Protein AF-A0A7C0Y662-F1 (afdb_monomer_lite)

Organism: Desulfofervidus auxilii (NCBI:txid1621989)

InterPro domains:
  IPR000653 DegT/DnrJ/EryC1/StrS aminotransferase [PF01041] (95-204)
  IPR000653 DegT/DnrJ/EryC1/StrS aminotransferase [PTHR30244] (87-204)
  IPR015421 Pyridoxal phosphate-dependent transferase, major domain [G3DSA:3.40.640.10] (72-204)
  IPR015424 Pyridoxal phosphate-dependent transferase [SSF53383] (93-204)
  IPR029060 PIN-like domain superfamily [SSF88723] (9-63)

Structure (mmCIF, N/CA/C/O backbone):
data_AF-A0A7C0Y662-F1
#
_entry.id   AF-A0A7C0Y662-F1
#
loop_
_atom_site.group_PDB
_atom_site.id
_atom_site.type_symbol
_atom_site.label_atom_id
_atom_site.label_alt_id
_atom_site.label_comp_id
_atom_site.label_asym_id
_atom_site.label_entity_id
_atom_site.label_seq_id
_atom_site.pdbx_PDB_ins_code
_atom_site.Cartn_x
_atom_site.Cartn_y
_atom_site.Cartn_z
_atom_site.occupancy
_atom_site.B_iso_or_equiv
_atom_site.auth_seq_id
_atom_site.auth_comp_id
_atom_site.auth_asym_id
_atom_site.auth_atom_id
_atom_site.pdbx_PDB_model_num
ATOM 1 N N . MET A 1 1 ? 5.273 -11.661 -50.758 1.00 62.88 1 MET A N 1
ATOM 2 C CA . MET A 1 1 ? 4.382 -11.033 -49.752 1.00 62.88 1 MET A CA 1
ATOM 3 C C . MET A 1 1 ? 4.017 -9.640 -50.236 1.00 62.88 1 MET A C 1
ATOM 5 O O . MET A 1 1 ? 4.930 -8.898 -50.578 1.00 62.88 1 MET A O 1
ATOM 9 N N . THR A 1 2 ? 2.726 -9.314 -50.330 1.00 86.56 2 THR A N 1
ATOM 10 C CA . THR A 1 2 ? 2.248 -8.013 -50.830 1.00 86.56 2 THR A CA 1
ATOM 11 C C . THR A 1 2 ? 2.630 -6.872 -49.878 1.00 86.56 2 THR A C 1
ATOM 13 O O . THR A 1 2 ? 2.825 -7.092 -48.679 1.00 86.56 2 THR A O 1
ATOM 16 N N . LEU A 1 3 ? 2.755 -5.650 -50.408 1.00 78.69 3 LEU A N 1
ATOM 17 C CA . LEU A 1 3 ? 3.088 -4.439 -49.639 1.00 78.69 3 LEU A CA 1
ATOM 18 C C . LEU A 1 3 ? 2.093 -4.183 -48.492 1.00 78.69 3 LEU A C 1
ATOM 20 O O . LEU A 1 3 ? 2.468 -3.723 -47.418 1.00 78.69 3 LEU A O 1
ATOM 24 N N . GLU A 1 4 ? 0.838 -4.554 -48.708 1.00 82.38 4 GLU A N 1
ATOM 25 C CA . GLU A 1 4 ? -0.262 -4.391 -47.762 1.00 82.38 4 GLU A CA 1
ATOM 26 C C . GLU A 1 4 ? -0.176 -5.370 -46.586 1.00 82.38 4 GLU A C 1
ATOM 28 O O . GLU A 1 4 ? -0.249 -4.953 -45.430 1.00 82.38 4 GLU A O 1
ATOM 33 N N . LYS A 1 5 ? 0.152 -6.644 -46.855 1.00 77.94 5 LYS A N 1
ATOM 34 C CA . LYS A 1 5 ? 0.484 -7.617 -45.800 1.00 77.94 5 LYS A CA 1
ATOM 35 C C . LYS A 1 5 ? 1.703 -7.184 -44.985 1.00 77.94 5 LYS A C 1
ATOM 37 O O . LYS A 1 5 ? 1.718 -7.372 -43.775 1.00 77.94 5 LYS A O 1
ATOM 42 N N . ARG A 1 6 ? 2.719 -6.580 -45.619 1.00 73.44 6 ARG A N 1
ATOM 43 C CA . ARG A 1 6 ? 3.889 -6.030 -44.905 1.00 73.44 6 ARG A CA 1
ATOM 44 C C . ARG A 1 6 ? 3.489 -4.913 -43.944 1.00 73.44 6 ARG A C 1
ATOM 46 O O . ARG A 1 6 ? 3.898 -4.958 -42.793 1.00 73.44 6 ARG A O 1
ATOM 53 N N . LYS A 1 7 ? 2.672 -3.953 -44.387 1.00 76.56 7 LYS A N 1
ATOM 54 C CA . LYS A 1 7 ? 2.180 -2.867 -43.523 1.00 76.56 7 LYS A CA 1
ATOM 55 C C . LYS A 1 7 ? 1.336 -3.388 -42.359 1.00 76.56 7 LYS A C 1
ATOM 57 O O . LYS A 1 7 ? 1.536 -2.940 -41.240 1.00 76.56 7 LYS A O 1
ATOM 62 N N . GLN A 1 8 ? 0.452 -4.358 -42.597 1.00 80.06 8 GLN A N 1
ATOM 63 C CA . GLN A 1 8 ? -0.339 -4.982 -41.529 1.00 80.06 8 GLN A CA 1
ATOM 64 C C . GLN A 1 8 ? 0.544 -5.676 -40.487 1.00 80.06 8 GLN A C 1
ATOM 66 O O . GLN A 1 8 ? 0.335 -5.484 -39.295 1.00 80.06 8 GLN A O 1
ATOM 71 N N . ILE A 1 9 ? 1.566 -6.419 -40.926 1.00 75.88 9 ILE A N 1
ATOM 72 C CA . ILE A 1 9 ? 2.524 -7.069 -40.022 1.00 75.88 9 ILE A CA 1
ATOM 73 C C . ILE A 1 9 ? 3.327 -6.030 -39.238 1.00 75.88 9 ILE A C 1
ATOM 75 O O . ILE A 1 9 ? 3.475 -6.186 -38.035 1.00 75.88 9 ILE A O 1
ATOM 79 N N . VAL A 1 10 ? 3.816 -4.965 -39.883 1.00 72.56 10 VAL A N 1
ATOM 80 C CA . VAL A 1 10 ? 4.570 -3.897 -39.205 1.00 72.56 10 VAL A CA 1
ATOM 81 C C . VAL A 1 10 ? 3.696 -3.160 -38.195 1.00 72.56 10 VAL A C 1
ATOM 83 O O . VAL A 1 10 ? 4.144 -2.928 -37.084 1.00 72.56 10 VAL A O 1
ATOM 86 N N . ASN A 1 11 ? 2.448 -2.837 -38.530 1.00 73.00 11 ASN A N 1
ATOM 87 C CA . ASN A 1 11 ? 1.539 -2.162 -37.604 1.00 73.00 11 ASN A CA 1
ATOM 88 C C . ASN A 1 11 ? 1.159 -3.058 -36.423 1.00 73.00 11 ASN A C 1
ATOM 90 O O . ASN A 1 11 ? 1.165 -2.598 -35.287 1.00 73.00 11 ASN A O 1
ATOM 94 N N . TYR A 1 12 ? 0.875 -4.338 -36.678 1.00 75.31 12 TYR A N 1
ATOM 95 C CA . TYR A 1 12 ? 0.650 -5.318 -35.619 1.00 75.31 12 TYR A CA 1
ATOM 96 C C . TYR A 1 12 ? 1.886 -5.444 -34.726 1.00 75.31 12 TYR A C 1
ATOM 98 O O . TYR A 1 12 ? 1.776 -5.353 -33.511 1.00 75.31 12 TYR A O 1
ATOM 106 N N . PHE A 1 13 ? 3.073 -5.549 -35.323 1.00 69.88 13 PHE A N 1
ATOM 107 C CA . PHE A 1 13 ? 4.337 -5.577 -34.599 1.00 69.88 13 PHE A CA 1
ATOM 108 C C . PHE A 1 13 ? 4.488 -4.314 -33.738 1.00 69.88 13 PHE A C 1
ATOM 110 O O . PHE A 1 13 ? 4.520 -4.413 -32.521 1.00 69.88 13 PHE A O 1
ATOM 117 N N . LEU A 1 14 ? 4.446 -3.114 -34.318 1.00 65.62 14 LEU A N 1
ATOM 118 C CA . LEU A 1 14 ? 4.575 -1.851 -33.581 1.00 65.62 14 LEU A CA 1
ATOM 119 C C . LEU A 1 14 ? 3.489 -1.638 -32.514 1.00 65.62 14 LEU A C 1
ATOM 121 O O . LEU A 1 14 ? 3.747 -0.943 -31.542 1.00 65.62 14 LEU A O 1
ATOM 125 N N . SER A 1 15 ? 2.306 -2.248 -32.649 1.00 68.19 15 SER A N 1
ATOM 126 C CA . SER A 1 15 ? 1.274 -2.210 -31.601 1.00 68.19 15 SER A CA 1
ATOM 127 C C . SER A 1 15 ? 1.623 -3.038 -30.355 1.00 68.19 15 SER A C 1
ATOM 129 O O . SER A 1 15 ? 1.052 -2.819 -29.292 1.00 68.19 15 SER A O 1
ATOM 131 N N . ILE A 1 16 ? 2.564 -3.977 -30.482 1.00 63.88 16 ILE A N 1
ATOM 132 C CA . ILE A 1 16 ? 3.015 -4.888 -29.419 1.00 63.88 16 ILE A CA 1
ATOM 133 C C . ILE A 1 16 ? 4.322 -4.392 -28.783 1.00 63.88 16 ILE A C 1
ATOM 135 O O . ILE A 1 16 ? 4.583 -4.667 -27.614 1.00 63.88 16 ILE A O 1
ATOM 139 N N . PHE A 1 17 ? 5.147 -3.648 -29.526 1.00 60.81 17 PHE A N 1
ATOM 140 C CA . PHE A 1 17 ? 6.417 -3.110 -29.029 1.00 60.81 17 PHE A CA 1
ATOM 141 C C . PHE A 1 17 ? 6.267 -1.712 -28.421 1.00 60.81 17 PHE A C 1
ATOM 143 O O . PHE A 1 17 ? 5.588 -0.840 -28.959 1.00 60.81 17 PHE A O 1
ATOM 150 N N . LYS A 1 18 ? 6.966 -1.476 -27.307 1.00 59.81 18 LYS A N 1
ATOM 151 C CA . LYS A 1 18 ? 7.074 -0.161 -26.663 1.00 59.81 18 LYS A CA 1
ATOM 152 C C . LYS A 1 18 ? 8.403 0.503 -27.008 1.00 59.81 18 LYS A C 1
ATOM 154 O O . LYS A 1 18 ? 9.423 -0.170 -27.135 1.00 59.81 18 LYS A O 1
ATOM 159 N N . ILE A 1 19 ? 8.388 1.828 -27.131 1.00 60.62 19 ILE A N 1
ATOM 160 C CA . ILE A 1 19 ? 9.603 2.629 -27.310 1.00 60.62 19 ILE A CA 1
ATOM 161 C C . ILE A 1 19 ? 10.335 2.675 -25.966 1.00 60.62 19 ILE A C 1
ATOM 163 O O . ILE A 1 19 ? 9.797 3.181 -24.983 1.00 60.62 19 ILE A O 1
ATOM 167 N N . ALA A 1 20 ? 11.549 2.131 -25.928 1.00 61.06 20 ALA A N 1
ATOM 168 C CA . ALA A 1 20 ? 12.454 2.259 -24.793 1.00 61.06 20 ALA A CA 1
ATOM 169 C C . ALA A 1 20 ? 13.288 3.539 -24.936 1.00 61.06 20 ALA A C 1
ATOM 171 O O . ALA A 1 20 ? 13.691 3.897 -26.043 1.00 61.06 20 ALA A O 1
ATOM 172 N N . LYS A 1 21 ? 13.563 4.217 -23.817 1.00 64.88 21 LYS A N 1
ATOM 173 C CA . LYS A 1 21 ? 14.491 5.351 -23.775 1.00 64.88 21 LYS A CA 1
ATOM 174 C C . LYS A 1 21 ? 15.846 4.917 -23.227 1.00 64.88 21 LYS A C 1
ATOM 176 O O . LYS A 1 21 ? 15.926 4.042 -22.365 1.00 64.88 21 LYS A O 1
ATOM 181 N N . THR A 1 22 ? 16.905 5.577 -23.680 1.00 67.38 22 THR A N 1
ATOM 182 C CA . THR A 1 22 ? 18.236 5.423 -23.090 1.00 67.38 22 THR A CA 1
ATOM 183 C C . THR A 1 22 ? 18.273 6.114 -21.730 1.00 67.38 22 THR A C 1
ATOM 185 O O . THR A 1 22 ? 17.918 7.286 -21.609 1.00 67.38 22 THR A O 1
ATOM 188 N N . LEU A 1 23 ? 18.668 5.379 -20.693 1.00 69.44 23 LEU A N 1
ATOM 189 C CA . LEU A 1 23 ? 18.738 5.914 -19.337 1.00 69.44 23 LEU A CA 1
ATOM 190 C C . LEU A 1 23 ? 19.985 6.786 -19.168 1.00 69.44 23 LEU A C 1
ATOM 192 O O . LEU A 1 23 ? 21.048 6.478 -19.699 1.00 69.44 23 LEU A O 1
ATOM 196 N N . SER A 1 24 ? 19.849 7.866 -18.396 1.00 68.44 24 SER A N 1
ATOM 197 C CA . SER A 1 24 ? 20.880 8.902 -18.227 1.00 68.44 24 SER A CA 1
ATOM 198 C C . SER A 1 24 ? 22.174 8.408 -17.579 1.00 68.44 24 SER A C 1
ATOM 200 O O . SER A 1 24 ? 23.202 9.065 -17.690 1.00 68.44 24 SER A O 1
ATOM 202 N N . TYR A 1 25 ? 22.134 7.259 -16.907 1.00 70.50 25 TYR A N 1
ATOM 203 C CA . TYR A 1 25 ? 23.289 6.644 -16.258 1.00 70.50 25 TYR A CA 1
ATOM 204 C C . TYR A 1 25 ? 24.061 5.674 -17.169 1.00 70.50 25 TYR A C 1
ATOM 206 O O . TYR A 1 25 ? 25.016 5.044 -16.715 1.00 70.50 25 TYR A O 1
ATOM 214 N N . ILE A 1 26 ? 23.656 5.520 -18.436 1.00 74.12 26 ILE A N 1
ATOM 215 C CA . ILE A 1 26 ? 24.367 4.683 -19.405 1.00 74.12 26 ILE A CA 1
ATOM 216 C C . ILE A 1 26 ? 25.320 5.549 -20.222 1.00 74.12 26 ILE A C 1
ATOM 218 O O . ILE A 1 26 ? 24.907 6.502 -20.877 1.00 74.12 26 ILE A O 1
ATOM 222 N N . ASN A 1 27 ? 26.602 5.181 -20.206 1.00 70.69 27 ASN A N 1
ATOM 223 C CA . ASN A 1 27 ? 27.609 5.816 -21.048 1.00 70.69 27 ASN A CA 1
ATOM 224 C C . ASN A 1 27 ? 27.377 5.442 -22.514 1.00 70.69 27 ASN A C 1
ATOM 226 O O . ASN A 1 27 ? 27.368 4.260 -22.867 1.00 70.69 27 ASN A O 1
ATOM 230 N N . ILE A 1 28 ? 27.211 6.465 -23.347 1.00 69.81 28 ILE A N 1
ATOM 231 C CA . ILE A 1 28 ? 27.012 6.341 -24.790 1.00 69.81 28 ILE A CA 1
ATOM 232 C C . ILE A 1 28 ? 28.384 6.389 -25.468 1.00 69.81 28 ILE A C 1
ATOM 234 O O . ILE A 1 28 ? 29.227 7.216 -25.125 1.00 69.81 28 ILE A O 1
ATOM 238 N N . ASP A 1 29 ? 28.597 5.494 -26.427 1.00 69.25 29 ASP A N 1
ATOM 239 C CA . ASP A 1 29 ? 29.739 5.540 -27.336 1.00 69.25 29 ASP A CA 1
ATOM 240 C C . ASP A 1 29 ? 29.408 6.490 -28.505 1.00 69.25 29 ASP A C 1
ATOM 242 O O . ASP A 1 29 ? 28.374 6.355 -29.159 1.00 69.25 29 ASP A O 1
ATOM 246 N N . PHE A 1 30 ? 30.238 7.505 -28.730 1.00 66.06 30 PHE A N 1
ATOM 247 C CA . PHE A 1 30 ? 29.950 8.578 -29.688 1.00 66.06 30 PHE A CA 1
ATOM 248 C C . PHE A 1 30 ? 30.406 8.266 -31.121 1.00 66.06 30 PHE A C 1
ATOM 250 O O . PHE A 1 30 ? 30.196 9.102 -31.999 1.00 66.06 30 PHE A O 1
ATOM 257 N N . ASP A 1 31 ? 30.999 7.092 -31.369 1.00 73.50 31 ASP A N 1
ATOM 258 C CA . ASP A 1 31 ? 31.438 6.679 -32.709 1.00 73.50 31 ASP A CA 1
ATOM 259 C C . ASP A 1 31 ? 30.262 6.542 -33.694 1.00 73.50 31 ASP A C 1
ATOM 261 O O . ASP A 1 31 ? 30.336 7.007 -34.831 1.00 73.50 31 ASP A O 1
ATOM 265 N N . ASP A 1 32 ? 29.168 5.921 -33.246 1.00 76.31 32 ASP A N 1
ATOM 266 C CA . ASP A 1 32 ? 27.894 5.841 -33.961 1.00 76.31 32 ASP A CA 1
ATOM 267 C C . ASP A 1 32 ? 26.758 5.999 -32.949 1.00 76.31 32 ASP A C 1
ATOM 269 O O . ASP A 1 32 ? 26.428 5.090 -32.184 1.00 76.31 32 ASP A O 1
ATOM 273 N N . ILE A 1 33 ? 26.195 7.205 -32.902 1.00 76.75 33 ILE A N 1
ATOM 274 C CA . ILE A 1 33 ? 25.214 7.568 -31.884 1.00 76.75 33 ILE A CA 1
ATOM 275 C C . ILE A 1 33 ? 23.917 6.760 -32.015 1.00 76.75 33 ILE A C 1
ATOM 277 O O . ILE A 1 33 ? 23.272 6.500 -31.001 1.00 76.75 33 ILE A O 1
ATOM 281 N N . GLU A 1 34 ? 23.537 6.347 -33.229 1.00 79.06 34 GLU A N 1
ATOM 282 C CA . GLU A 1 34 ? 22.314 5.574 -33.460 1.00 79.06 34 GLU A CA 1
ATOM 283 C C . GLU A 1 34 ? 22.462 4.179 -32.850 1.00 79.06 34 GLU A C 1
ATOM 285 O O . GLU A 1 34 ? 21.693 3.800 -31.961 1.00 79.06 34 GLU A O 1
ATOM 290 N N . ASP A 1 35 ? 23.518 3.467 -33.241 1.00 80.38 35 ASP A N 1
ATOM 291 C CA . ASP A 1 35 ? 23.846 2.139 -32.722 1.00 80.38 35 ASP A CA 1
ATOM 292 C C . ASP A 1 35 ? 24.045 2.162 -31.203 1.00 80.38 35 ASP A C 1
ATOM 294 O O . ASP A 1 35 ? 23.543 1.294 -30.480 1.00 80.38 35 ASP A O 1
ATOM 298 N N . SER A 1 36 ? 24.717 3.191 -30.686 1.00 80.88 36 SER A N 1
ATOM 299 C CA . SER A 1 36 ? 24.960 3.335 -29.254 1.00 80.88 36 SER A CA 1
ATOM 300 C C . SER A 1 36 ? 23.694 3.576 -28.445 1.00 80.88 36 SER A C 1
ATOM 302 O O . SER A 1 36 ? 23.561 3.004 -27.360 1.00 80.88 36 SER A O 1
ATOM 304 N N . LEU A 1 37 ? 22.745 4.375 -28.939 1.00 77.94 37 LEU A N 1
ATOM 305 C CA . LEU A 1 37 ? 21.450 4.572 -28.278 1.00 77.94 37 LEU A CA 1
ATOM 306 C C . LEU A 1 37 ? 20.633 3.279 -28.262 1.00 77.94 37 LEU A C 1
ATOM 308 O O . LEU A 1 37 ? 20.018 2.932 -27.248 1.00 77.94 37 LEU A O 1
ATOM 312 N N . VAL A 1 38 ? 20.664 2.528 -29.360 1.00 81.44 38 VAL A N 1
ATOM 313 C CA . VAL A 1 38 ? 19.958 1.254 -29.487 1.00 81.44 38 VAL A CA 1
ATOM 314 C C . VAL A 1 38 ? 20.550 0.203 -28.532 1.00 81.44 38 VAL A C 1
ATOM 316 O O . VAL A 1 38 ? 19.817 -0.422 -27.761 1.00 81.44 38 VAL A O 1
ATOM 319 N N . VAL A 1 39 ? 21.878 0.068 -28.492 1.00 83.44 39 VAL A N 1
ATOM 320 C CA . VAL A 1 39 ? 22.599 -0.835 -27.576 1.00 83.44 39 VAL A CA 1
ATOM 321 C C . VAL A 1 39 ? 22.399 -0.432 -26.116 1.00 83.44 39 VAL A C 1
ATOM 323 O O . VAL A 1 39 ? 22.170 -1.285 -25.257 1.00 83.44 39 VAL A O 1
ATOM 326 N N . SER A 1 40 ? 22.455 0.865 -25.818 1.00 80.81 40 SER A N 1
ATOM 327 C CA . SER A 1 40 ? 22.263 1.378 -24.459 1.00 80.81 40 SER A CA 1
ATOM 328 C C . SER A 1 40 ? 20.847 1.108 -23.958 1.00 80.81 40 SER A C 1
ATOM 330 O O . SER A 1 40 ? 20.664 0.677 -22.823 1.00 80.81 40 SER A O 1
ATOM 332 N N . SER A 1 41 ? 19.843 1.279 -24.820 1.00 79.69 41 SER A N 1
ATOM 333 C CA . SER A 1 41 ? 18.444 0.978 -24.498 1.00 79.69 41 SER A CA 1
ATOM 334 C C . SER A 1 41 ? 18.214 -0.524 -24.277 1.00 79.69 41 SER A C 1
ATOM 336 O O . SER A 1 41 ? 17.496 -0.907 -23.351 1.00 79.69 41 SER A O 1
ATOM 338 N N . ALA A 1 42 ? 18.865 -1.387 -25.066 1.00 82.12 42 ALA A N 1
ATOM 339 C CA . ALA A 1 42 ? 18.807 -2.837 -24.872 1.00 82.12 42 ALA A CA 1
ATOM 340 C C . ALA A 1 42 ? 19.415 -3.259 -23.520 1.00 82.12 42 ALA A C 1
ATOM 342 O O . ALA A 1 42 ? 18.780 -3.982 -22.751 1.00 82.12 42 ALA A O 1
ATOM 343 N N . LYS A 1 43 ? 20.589 -2.715 -23.163 1.00 82.19 43 LYS A N 1
ATOM 344 C CA . LYS A 1 43 ? 21.221 -2.929 -21.846 1.00 82.19 43 LYS A CA 1
ATOM 345 C C . LYS A 1 43 ? 20.351 -2.433 -20.690 1.00 82.19 43 LYS A C 1
ATOM 347 O O . LYS A 1 43 ? 20.201 -3.145 -19.704 1.00 82.19 43 LYS A O 1
ATOM 352 N N . ALA A 1 44 ? 19.762 -1.243 -20.823 1.00 73.44 44 ALA A N 1
ATOM 353 C CA . ALA A 1 44 ? 18.891 -0.636 -19.812 1.00 73.44 44 ALA A CA 1
ATOM 354 C C . ALA A 1 44 ? 17.692 -1.518 -19.448 1.00 73.44 44 ALA A C 1
ATOM 356 O O . ALA A 1 44 ? 17.256 -1.556 -18.302 1.00 73.44 44 ALA A O 1
ATOM 357 N N . THR A 1 45 ? 17.139 -2.192 -20.454 1.00 71.25 45 THR A N 1
ATOM 358 C CA . THR A 1 45 ? 15.886 -2.945 -20.348 1.00 71.25 45 THR A CA 1
ATOM 359 C C . THR A 1 45 ? 16.103 -4.447 -20.175 1.00 71.25 45 THR A C 1
ATOM 361 O O . THR A 1 45 ? 15.131 -5.181 -20.017 1.00 71.25 45 THR A O 1
ATOM 364 N N . GLY A 1 46 ? 17.355 -4.920 -20.216 1.00 76.00 46 GLY A N 1
ATOM 365 C CA . GLY A 1 46 ? 17.672 -6.350 -20.218 1.00 76.00 46 GLY A CA 1
ATOM 366 C C . GLY A 1 46 ? 17.116 -7.081 -21.445 1.00 76.00 46 GLY A C 1
ATOM 367 O O . GLY A 1 46 ? 16.803 -8.268 -21.365 1.00 76.00 46 GLY A O 1
ATOM 368 N N . THR A 1 47 ? 16.937 -6.375 -22.564 1.00 80.00 47 THR A N 1
ATOM 369 C CA . THR A 1 47 ? 16.362 -6.937 -23.790 1.00 80.00 47 THR A CA 1
ATOM 370 C C . THR A 1 47 ? 17.445 -7.392 -24.762 1.00 80.00 47 THR A C 1
ATOM 372 O O . THR A 1 47 ? 18.579 -6.914 -24.741 1.00 80.00 47 THR A O 1
ATOM 375 N N . ILE A 1 48 ? 17.085 -8.341 -25.630 1.00 85.50 48 ILE A N 1
ATOM 376 C CA . ILE A 1 48 ? 17.944 -8.806 -26.721 1.00 85.50 48 ILE A CA 1
ATOM 377 C C . ILE A 1 48 ? 17.653 -7.961 -27.959 1.00 85.50 48 ILE A C 1
ATOM 379 O O . ILE A 1 48 ? 16.501 -7.807 -28.370 1.00 85.50 48 ILE A O 1
ATOM 383 N N . LEU A 1 49 ? 18.710 -7.458 -28.583 1.00 87.88 49 LEU A N 1
ATOM 384 C CA . LEU A 1 49 ? 18.649 -6.754 -29.847 1.00 87.88 49 LEU A CA 1
ATOM 385 C C . LEU A 1 49 ? 18.488 -7.748 -31.001 1.00 87.88 49 LEU A C 1
ATOM 387 O O . LEU A 1 49 ? 19.372 -8.558 -31.253 1.00 87.88 49 LEU A O 1
ATOM 391 N N . ILE A 1 50 ? 17.402 -7.652 -31.764 1.00 87.50 50 ILE A N 1
ATOM 392 C CA . ILE A 1 50 ? 17.261 -8.419 -33.007 1.00 87.50 50 ILE A CA 1
ATOM 393 C C . ILE A 1 50 ? 17.650 -7.515 -34.171 1.00 87.50 50 ILE A C 1
ATOM 395 O O . ILE A 1 50 ? 16.941 -6.558 -34.478 1.00 87.50 50 ILE A O 1
ATOM 399 N N . THR A 1 51 ? 18.764 -7.816 -34.837 1.00 87.12 51 THR A N 1
ATOM 400 C CA . THR A 1 51 ? 19.274 -6.982 -35.933 1.00 87.12 51 THR A CA 1
ATOM 401 C C . THR A 1 51 ? 19.842 -7.809 -37.080 1.00 87.12 51 THR A C 1
ATOM 403 O O . THR A 1 51 ? 20.234 -8.962 -36.921 1.00 87.12 51 THR A O 1
ATOM 406 N N . ARG A 1 52 ? 19.873 -7.208 -38.272 1.00 87.94 52 ARG A N 1
ATOM 407 C CA . ARG A 1 52 ? 20.581 -7.744 -39.447 1.00 87.94 52 ARG A CA 1
ATOM 408 C C . ARG A 1 52 ? 21.930 -7.057 -39.671 1.00 87.94 52 ARG A C 1
ATOM 410 O O . ARG A 1 52 ? 22.638 -7.422 -40.609 1.00 87.94 52 ARG A O 1
ATOM 417 N N . ASP A 1 53 ? 22.267 -6.063 -38.852 1.00 87.75 53 ASP A N 1
ATOM 418 C CA . ASP A 1 53 ? 23.552 -5.384 -38.928 1.00 87.75 53 ASP A CA 1
ATOM 419 C C . ASP A 1 53 ? 24.669 -6.307 -38.424 1.00 87.75 53 ASP A C 1
ATOM 421 O O . ASP A 1 53 ? 24.710 -6.704 -37.259 1.00 87.75 53 ASP A O 1
ATOM 425 N N . LYS A 1 54 ? 25.595 -6.654 -39.320 1.00 87.12 54 LYS A N 1
ATOM 426 C CA . LYS A 1 54 ? 26.701 -7.566 -39.013 1.00 87.12 54 LYS A CA 1
ATOM 427 C C . LYS A 1 54 ? 27.720 -6.963 -38.048 1.00 87.12 54 LYS A C 1
ATOM 429 O O . LYS A 1 54 ? 28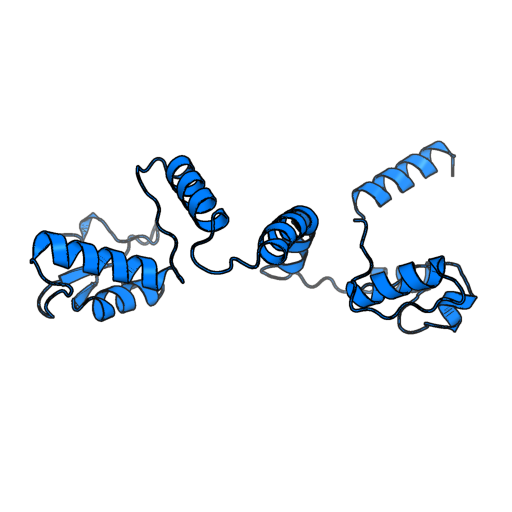.330 -7.721 -37.300 1.00 87.12 54 LYS A O 1
ATOM 434 N N . LYS A 1 55 ? 27.917 -5.642 -38.058 1.00 85.62 55 LYS A N 1
ATOM 435 C CA . LYS A 1 55 ? 28.843 -4.965 -37.143 1.00 85.62 55 LYS A CA 1
ATOM 436 C C . LYS A 1 55 ? 28.306 -5.025 -35.721 1.00 85.62 55 LYS A C 1
ATOM 438 O O . LYS A 1 55 ? 29.058 -5.391 -34.825 1.00 85.62 55 LYS A O 1
ATOM 443 N N . LEU A 1 56 ? 27.012 -4.761 -35.524 1.00 84.56 56 LEU A N 1
ATOM 444 C CA . LEU A 1 56 ? 26.375 -4.883 -34.209 1.00 84.56 56 LEU A CA 1
ATOM 445 C C . LEU A 1 56 ? 26.414 -6.320 -33.681 1.00 84.56 56 LEU A C 1
ATOM 447 O O . LEU A 1 56 ? 26.765 -6.526 -32.522 1.00 84.56 56 LEU A O 1
ATOM 451 N N . LEU A 1 57 ? 26.122 -7.308 -34.533 1.00 86.81 57 LEU A N 1
ATOM 452 C CA . LEU A 1 57 ? 26.197 -8.727 -34.161 1.00 86.81 57 LEU A CA 1
ATOM 453 C C . LEU A 1 57 ? 27.616 -9.146 -33.745 1.00 86.81 57 LEU A C 1
ATOM 455 O O . LEU A 1 57 ? 27.779 -9.898 -32.792 1.00 86.81 57 LEU A O 1
ATOM 459 N N . GLN A 1 58 ? 28.646 -8.647 -34.435 1.00 87.19 58 GLN A N 1
ATOM 460 C CA . GLN A 1 58 ? 30.043 -8.945 -34.103 1.00 87.19 58 GLN A CA 1
ATOM 461 C C . GLN A 1 58 ? 30.531 -8.196 -32.860 1.00 87.19 58 GLN A C 1
ATOM 463 O O . GLN A 1 58 ? 31.293 -8.751 -32.073 1.00 87.19 58 GLN A O 1
ATOM 468 N N . ARG A 1 59 ? 30.118 -6.935 -32.689 1.00 86.56 59 ARG A N 1
ATOM 469 C CA . ARG A 1 59 ? 30.563 -6.067 -31.590 1.00 86.56 59 ARG A CA 1
ATOM 470 C C . ARG A 1 59 ? 29.872 -6.409 -30.269 1.00 86.56 59 ARG A C 1
ATOM 472 O O . ARG A 1 59 ? 30.488 -6.258 -29.218 1.00 86.56 59 ARG A O 1
ATOM 479 N N . TYR A 1 60 ? 28.625 -6.881 -30.316 1.00 87.00 60 TYR A N 1
ATOM 480 C CA . TYR A 1 60 ? 27.814 -7.191 -29.135 1.00 87.00 60 TYR A CA 1
ATOM 481 C C . TYR A 1 60 ? 27.136 -8.573 -29.227 1.00 87.00 60 TYR A C 1
ATOM 483 O O . TYR A 1 60 ? 25.907 -8.648 -29.177 1.00 87.00 60 TYR A O 1
ATOM 491 N N . PRO A 1 61 ? 27.900 -9.678 -29.320 1.00 86.44 61 PRO A N 1
ATOM 492 C CA . PRO A 1 61 ? 27.344 -11.023 -29.520 1.00 86.44 61 PRO A CA 1
ATOM 493 C C . PRO A 1 61 ? 26.447 -11.498 -28.363 1.00 86.44 61 PRO A C 1
ATOM 495 O O . PRO A 1 61 ? 25.534 -12.290 -28.572 1.00 86.44 61 PRO A O 1
ATOM 498 N N . ASP A 1 62 ? 26.665 -10.981 -27.150 1.00 85.69 62 ASP A N 1
ATOM 499 C CA . ASP A 1 62 ? 25.863 -11.331 -25.970 1.00 85.69 62 ASP A CA 1
ATOM 500 C C . ASP A 1 62 ? 24.537 -10.557 -25.886 1.00 85.69 62 ASP A C 1
ATOM 502 O O . ASP A 1 62 ? 23.624 -10.954 -25.163 1.00 85.69 62 ASP A O 1
ATOM 506 N N . LEU A 1 63 ? 24.424 -9.440 -26.613 1.00 86.19 63 LEU A N 1
ATOM 507 C CA . LEU A 1 63 ? 23.266 -8.541 -26.569 1.00 86.19 63 LEU A CA 1
ATOM 508 C C . LEU A 1 63 ? 22.459 -8.566 -27.870 1.00 86.19 63 LEU A C 1
ATOM 510 O O . LEU A 1 63 ? 21.281 -8.222 -27.849 1.00 86.19 63 LEU A O 1
ATOM 514 N N . ALA A 1 64 ? 23.066 -8.960 -28.991 1.00 89.94 64 ALA A N 1
ATOM 515 C CA . ALA A 1 64 ? 22.455 -8.948 -30.311 1.00 89.94 64 ALA A CA 1
ATOM 516 C C . ALA A 1 64 ? 22.341 -10.348 -30.919 1.00 89.94 64 ALA A C 1
ATOM 518 O O . ALA A 1 64 ? 23.246 -11.167 -30.812 1.00 89.94 64 ALA A O 1
ATOM 519 N N . LYS A 1 65 ? 21.224 -10.604 -31.603 1.00 90.62 65 LYS A N 1
ATOM 520 C CA . LYS A 1 65 ? 20.949 -11.842 -32.335 1.00 90.62 65 LYS A CA 1
ATOM 521 C C . LYS A 1 65 ? 20.403 -11.547 -33.719 1.00 90.62 65 LYS A C 1
ATOM 523 O O . LYS A 1 65 ? 19.674 -10.573 -33.931 1.00 90.62 65 LYS A O 1
ATOM 528 N N . SER A 1 66 ? 20.721 -12.418 -34.667 1.00 91.19 66 SER A N 1
ATOM 529 C CA . SER A 1 66 ? 20.068 -12.398 -35.971 1.00 91.19 66 SER A CA 1
ATOM 530 C C . SER A 1 66 ? 18.601 -12.846 -35.846 1.00 91.19 66 SER A C 1
ATOM 532 O O . SER A 1 66 ? 18.248 -13.595 -34.925 1.00 91.19 66 SER A O 1
ATOM 534 N N . PRO A 1 67 ? 17.715 -12.446 -36.779 1.00 87.50 67 PRO A N 1
ATOM 535 C CA . PRO A 1 67 ? 16.344 -12.946 -36.804 1.00 87.50 67 PRO A CA 1
ATOM 536 C C . PRO A 1 67 ? 16.267 -14.480 -36.837 1.00 87.50 67 PRO A C 1
ATOM 538 O O . PRO A 1 67 ? 15.400 -15.059 -36.191 1.00 87.50 67 PRO A O 1
ATOM 541 N N . GLU A 1 68 ? 17.168 -15.146 -37.563 1.00 87.25 68 GLU A N 1
ATOM 542 C CA . GLU A 1 68 ? 17.192 -16.609 -37.693 1.00 87.25 68 GLU A CA 1
ATOM 543 C C . GLU A 1 68 ? 17.512 -17.312 -36.364 1.00 87.25 68 GLU A C 1
ATOM 545 O O . GLU A 1 68 ? 16.816 -18.259 -35.979 1.00 87.25 68 GLU A O 1
ATOM 550 N N . GLU A 1 69 ? 18.514 -16.820 -35.633 1.00 87.25 69 GLU A N 1
ATOM 551 C CA . GLU A 1 69 ? 18.876 -17.326 -34.303 1.00 87.25 69 GLU A CA 1
ATOM 552 C C . GLU A 1 69 ? 17.732 -17.122 -33.306 1.00 87.25 69 GLU A C 1
ATOM 554 O O . GLU A 1 69 ? 17.341 -18.061 -32.609 1.00 87.25 69 GLU A O 1
ATOM 559 N N . PHE A 1 70 ? 17.135 -15.926 -33.293 1.00 87.06 70 PHE A N 1
ATOM 560 C CA . PHE A 1 70 ? 16.011 -15.608 -32.414 1.00 87.06 70 PHE A CA 1
ATOM 561 C C . PHE A 1 70 ? 14.803 -16.523 -32.659 1.00 87.06 70 PHE A C 1
ATOM 563 O O . PHE A 1 70 ? 14.229 -17.073 -31.716 1.00 87.06 70 PHE A O 1
ATOM 570 N N . TRP A 1 71 ? 14.426 -16.738 -33.925 1.00 82.56 71 TRP A N 1
ATOM 571 C CA . TRP A 1 71 ? 13.306 -17.620 -34.266 1.00 82.56 71 TRP A CA 1
ATOM 572 C C . TRP A 1 71 ? 13.545 -19.068 -33.848 1.00 82.56 71 TRP A C 1
ATOM 574 O O . TRP A 1 71 ? 12.595 -19.759 -33.473 1.00 82.56 71 TRP A O 1
ATOM 584 N N . THR A 1 72 ? 14.789 -19.532 -33.926 1.00 86.38 72 THR A N 1
ATOM 585 C CA . THR A 1 72 ? 15.166 -20.887 -33.514 1.00 86.38 72 THR A CA 1
ATOM 586 C C . THR A 1 72 ? 15.057 -21.047 -31.998 1.00 86.38 72 THR A C 1
ATOM 588 O O . THR A 1 72 ? 14.539 -22.053 -31.517 1.00 86.38 72 THR A O 1
ATOM 591 N N . GLU A 1 73 ? 15.473 -20.034 -31.238 1.00 84.19 73 GLU A N 1
ATOM 592 C CA . GLU A 1 73 ? 15.382 -20.025 -29.777 1.00 84.19 73 GLU A CA 1
ATOM 593 C C . GLU A 1 73 ? 13.930 -19.990 -29.283 1.00 84.19 73 GLU A C 1
ATOM 595 O O . GLU A 1 73 ? 13.537 -20.823 -28.467 1.00 84.19 73 GLU A O 1
ATOM 600 N N . ILE A 1 74 ? 13.110 -19.071 -29.807 1.00 81.50 74 ILE A N 1
ATOM 601 C CA . ILE A 1 74 ? 11.710 -18.897 -29.386 1.00 81.50 74 ILE A CA 1
ATOM 602 C C . ILE A 1 74 ? 10.900 -20.177 -29.608 1.00 81.50 74 ILE A C 1
ATOM 604 O O . ILE A 1 74 ? 10.117 -20.556 -28.740 1.00 81.50 74 ILE A O 1
ATOM 608 N N . ARG A 1 75 ? 11.103 -20.875 -30.736 1.00 80.94 75 ARG A N 1
ATOM 609 C CA . ARG A 1 75 ? 10.391 -22.134 -31.027 1.00 80.94 75 ARG A CA 1
ATOM 610 C C . ARG A 1 75 ? 10.660 -23.228 -30.000 1.00 80.94 75 ARG A C 1
ATOM 612 O O . ARG A 1 75 ? 9.791 -24.062 -29.771 1.00 80.94 75 ARG A O 1
ATOM 619 N N . ASN A 1 76 ? 11.848 -23.227 -29.405 1.00 78.81 76 ASN A N 1
ATOM 620 C CA . ASN A 1 76 ? 12.284 -24.257 -28.468 1.00 78.81 76 ASN A CA 1
ATOM 621 C C . ASN A 1 76 ? 12.109 -23.837 -27.000 1.00 78.81 76 ASN A C 1
ATOM 623 O O . ASN A 1 76 ? 12.363 -24.635 -26.094 1.00 78.81 76 ASN A O 1
ATOM 627 N N . LYS A 1 77 ? 11.684 -22.596 -26.738 1.00 81.12 77 LYS A N 1
ATOM 628 C CA . LYS A 1 77 ? 11.567 -22.060 -25.384 1.00 81.12 77 LYS A CA 1
ATOM 629 C C . LYS A 1 77 ? 10.299 -22.582 -24.713 1.00 81.12 77 LYS A C 1
ATOM 631 O O . LYS A 1 77 ? 9.184 -22.286 -25.137 1.00 81.12 77 LYS A O 1
ATOM 636 N N . LYS A 1 78 ? 10.463 -23.336 -23.622 1.00 78.56 78 LYS A N 1
ATOM 637 C CA . LYS A 1 78 ? 9.344 -23.668 -22.731 1.00 78.56 78 LYS A CA 1
ATOM 638 C C . LYS A 1 78 ? 8.843 -22.389 -22.062 1.00 78.56 78 LYS A C 1
ATOM 640 O O . LYS A 1 78 ? 9.624 -21.663 -21.450 1.00 78.56 78 LYS A O 1
ATOM 645 N N . ILE A 1 79 ? 7.546 -22.131 -22.181 1.00 80.00 79 ILE A N 1
ATOM 646 C CA . ILE A 1 79 ? 6.894 -20.997 -21.528 1.00 80.00 79 ILE A CA 1
ATOM 647 C C . ILE A 1 79 ? 6.708 -21.354 -20.052 1.00 80.00 79 ILE A C 1
ATOM 649 O O . ILE A 1 79 ? 6.067 -22.354 -19.733 1.00 80.00 79 ILE A O 1
ATOM 653 N N . ASN A 1 80 ? 7.285 -20.547 -19.162 1.00 83.12 80 ASN A N 1
ATOM 654 C CA . ASN A 1 80 ? 6.976 -20.588 -17.738 1.00 83.12 80 ASN A CA 1
ATOM 655 C C . ASN A 1 80 ? 5.848 -19.585 -17.476 1.00 83.12 80 ASN A C 1
ATOM 657 O O . ASN A 1 80 ? 5.983 -18.417 -17.837 1.00 83.12 80 ASN A O 1
ATOM 661 N N . ILE A 1 81 ? 4.740 -20.042 -16.898 1.00 85.44 81 ILE A N 1
ATOM 662 C CA . ILE A 1 81 ? 3.611 -19.176 -16.558 1.00 85.44 81 ILE A CA 1
ATOM 663 C C . ILE A 1 81 ? 3.796 -18.767 -15.102 1.00 85.44 81 ILE A C 1
ATOM 665 O O . ILE A 1 81 ? 3.598 -19.577 -14.197 1.00 85.44 81 ILE A O 1
ATOM 669 N N . SER A 1 82 ? 4.219 -17.521 -14.885 1.00 87.81 82 SER A N 1
ATOM 670 C CA . SER A 1 82 ? 4.306 -16.967 -13.535 1.00 87.81 82 SER A CA 1
ATOM 671 C C . SER A 1 82 ? 2.908 -16.810 -12.942 1.00 87.81 82 SER A C 1
ATOM 673 O O . SER A 1 82 ? 1.971 -16.441 -13.648 1.00 87.81 82 SER A O 1
ATOM 675 N N . MET A 1 83 ? 2.777 -17.036 -11.634 1.00 93.00 83 MET A N 1
ATOM 676 C CA . MET A 1 83 ? 1.550 -16.718 -10.897 1.00 93.00 83 MET A CA 1
ATOM 677 C C . MET A 1 83 ? 1.244 -15.209 -10.932 1.00 93.00 83 MET A C 1
ATOM 679 O O . MET A 1 83 ? 0.080 -14.824 -10.921 1.00 93.00 83 MET A O 1
ATOM 683 N N . LEU A 1 84 ? 2.283 -14.366 -10.985 1.00 93.00 84 LEU A N 1
ATOM 684 C CA . LEU A 1 84 ? 2.181 -12.908 -11.058 1.00 93.00 84 LEU A CA 1
ATOM 685 C C . LEU A 1 84 ? 3.367 -12.330 -11.849 1.00 93.00 84 LEU A C 1
ATOM 687 O O . LEU A 1 84 ? 4.516 -12.702 -11.598 1.00 93.00 84 LEU A O 1
ATOM 691 N N . ASP A 1 85 ? 3.101 -11.421 -12.790 1.00 89.62 85 ASP A N 1
ATOM 692 C CA . ASP A 1 85 ? 4.113 -10.766 -13.636 1.00 89.62 85 ASP A CA 1
ATOM 693 C C . ASP A 1 85 ? 4.067 -9.238 -13.465 1.00 89.62 85 ASP A C 1
ATOM 695 O O . ASP A 1 85 ? 3.579 -8.490 -14.314 1.00 89.62 85 ASP A O 1
ATOM 699 N N . LEU A 1 86 ? 4.579 -8.769 -12.322 1.00 90.69 86 LEU A N 1
ATOM 700 C CA . LEU A 1 86 ? 4.686 -7.337 -12.019 1.00 90.69 86 LEU A CA 1
ATOM 701 C C . LEU A 1 86 ? 5.526 -6.558 -13.048 1.00 90.69 86 LEU A C 1
ATOM 703 O O . LEU A 1 86 ? 5.139 -5.438 -13.380 1.00 90.69 86 LEU A O 1
ATOM 707 N N . PRO A 1 87 ? 6.651 -7.084 -13.582 1.00 86.75 87 PRO A N 1
ATOM 708 C CA . PRO A 1 87 ? 7.381 -6.401 -14.648 1.00 86.75 87 PRO A CA 1
ATOM 709 C C . PRO A 1 87 ? 6.514 -6.088 -15.871 1.00 86.75 87 PRO A C 1
ATOM 711 O O . PRO A 1 87 ? 6.587 -4.970 -16.385 1.00 86.75 87 PRO A O 1
ATOM 714 N N . ALA A 1 88 ? 5.674 -7.027 -16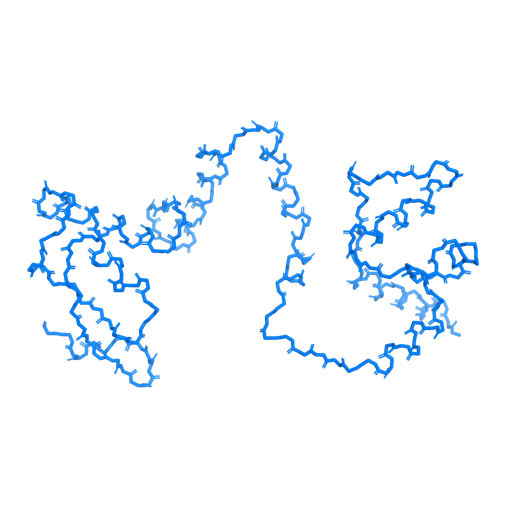.319 1.00 84.88 88 ALA A N 1
ATOM 715 C CA . ALA A 1 88 ? 4.758 -6.791 -17.432 1.00 84.88 88 ALA A CA 1
ATOM 716 C C . ALA A 1 88 ? 3.702 -5.720 -17.101 1.00 84.88 88 ALA A C 1
ATOM 718 O O . ALA A 1 88 ? 3.443 -4.833 -17.922 1.00 84.88 88 ALA A O 1
ATOM 719 N N . GLU A 1 89 ? 3.136 -5.750 -15.891 1.00 88.25 89 GLU A N 1
ATOM 720 C CA . GLU A 1 89 ? 2.194 -4.725 -15.426 1.00 88.25 89 GLU A CA 1
ATOM 721 C C . GLU A 1 89 ? 2.845 -3.338 -15.376 1.00 88.25 89 GLU A C 1
ATOM 723 O O . GLU A 1 89 ? 2.319 -2.388 -15.957 1.00 88.25 89 GLU A O 1
ATOM 728 N N . VAL A 1 90 ? 4.029 -3.213 -14.770 1.00 89.44 90 VAL A N 1
ATOM 729 C CA . VAL A 1 90 ? 4.781 -1.950 -14.700 1.00 89.44 90 VAL A CA 1
ATOM 730 C C . VAL A 1 90 ? 5.135 -1.457 -16.097 1.00 89.44 90 VAL A C 1
ATOM 732 O O . VAL A 1 90 ? 4.936 -0.280 -16.397 1.00 89.44 90 VAL A O 1
ATOM 735 N N . ALA A 1 91 ? 5.595 -2.343 -16.985 1.00 84.31 91 ALA A N 1
ATOM 736 C CA . ALA A 1 91 ? 5.886 -1.991 -18.369 1.00 84.31 91 ALA A CA 1
ATOM 737 C C . ALA A 1 91 ? 4.653 -1.402 -19.068 1.00 84.31 91 ALA A C 1
ATOM 739 O O . ALA A 1 91 ? 4.796 -0.486 -19.882 1.00 84.31 91 ALA A O 1
ATOM 740 N N . SER A 1 92 ? 3.441 -1.868 -18.737 1.00 85.62 92 SER A N 1
ATOM 741 C CA . SER A 1 92 ? 2.185 -1.371 -19.309 1.00 85.62 92 SER A CA 1
ATOM 742 C C . SER A 1 92 ? 1.920 0.114 -18.994 1.00 85.62 92 SER A C 1
ATOM 744 O O . SER A 1 92 ? 1.499 0.836 -19.899 1.00 85.62 92 SER A O 1
ATOM 746 N N . ILE A 1 93 ? 2.292 0.582 -17.797 1.00 90.38 93 ILE A N 1
ATOM 747 C CA . ILE A 1 93 ? 2.037 1.943 -17.277 1.00 90.38 93 ILE A CA 1
ATOM 748 C C . ILE A 1 93 ? 3.309 2.786 -17.069 1.00 90.38 93 ILE A C 1
ATOM 750 O O . ILE A 1 93 ? 3.258 3.879 -16.502 1.00 90.38 93 ILE A O 1
ATOM 754 N N . TYR A 1 94 ? 4.464 2.303 -17.533 1.00 87.31 94 TYR A N 1
ATOM 755 C CA . TYR A 1 94 ? 5.773 2.887 -17.224 1.00 87.31 94 TYR A CA 1
ATOM 756 C C . TYR A 1 94 ? 5.887 4.377 -17.569 1.00 87.31 94 TYR A C 1
ATOM 758 O O . TYR A 1 94 ? 6.435 5.146 -16.788 1.00 87.31 94 TYR A O 1
ATOM 766 N N . SER A 1 95 ? 5.322 4.813 -18.699 1.00 86.62 95 SER A N 1
ATOM 767 C CA . SER A 1 95 ? 5.353 6.225 -19.106 1.00 86.62 95 SER A CA 1
ATOM 768 C C . SER A 1 95 ? 4.652 7.155 -18.114 1.00 86.62 95 SER A C 1
ATOM 770 O O . SER A 1 95 ? 5.051 8.308 -17.958 1.00 86.62 95 SER A O 1
ATOM 772 N N . ASP A 1 96 ? 3.601 6.675 -17.447 1.00 92.56 96 ASP A N 1
ATOM 773 C CA . ASP A 1 96 ? 2.878 7.461 -16.451 1.00 92.56 96 ASP A CA 1
ATOM 774 C C . ASP A 1 96 ? 3.608 7.460 -15.106 1.00 92.56 96 ASP A C 1
ATOM 776 O O . ASP A 1 96 ? 3.688 8.513 -14.468 1.00 92.56 96 ASP A O 1
ATOM 780 N N . ILE A 1 97 ? 4.205 6.323 -14.723 1.00 92.69 97 ILE A N 1
ATOM 781 C CA . ILE A 1 97 ? 5.097 6.221 -13.557 1.00 92.69 97 ILE A CA 1
ATOM 782 C C . ILE A 1 97 ? 6.262 7.196 -13.711 1.00 92.69 97 ILE A C 1
ATOM 784 O O . ILE A 1 97 ? 6.501 8.013 -12.829 1.00 92.69 97 ILE A O 1
ATOM 788 N N . GLU A 1 98 ? 6.947 7.156 -14.850 1.00 90.81 98 GLU A N 1
ATOM 789 C CA . GLU A 1 98 ? 8.079 8.022 -15.155 1.00 90.81 98 GLU A CA 1
ATOM 790 C C . GLU A 1 98 ? 7.700 9.504 -15.064 1.00 90.81 98 GLU A C 1
ATOM 792 O O . GLU A 1 98 ? 8.339 10.271 -14.346 1.00 90.81 98 GLU A O 1
ATOM 797 N N . ARG A 1 99 ? 6.585 9.897 -15.693 1.00 92.19 99 ARG A N 1
ATOM 798 C CA . ARG A 1 99 ? 6.082 11.274 -15.616 1.00 92.19 99 ARG A CA 1
ATOM 799 C C . ARG A 1 99 ? 5.765 11.695 -14.177 1.00 92.19 99 ARG A C 1
ATOM 801 O O . ARG A 1 99 ? 5.942 12.864 -13.831 1.00 92.19 99 ARG A O 1
ATOM 808 N N . ALA A 1 100 ? 5.242 10.791 -13.351 1.00 94.12 100 ALA A N 1
ATOM 809 C CA . ALA A 1 100 ? 4.964 11.069 -11.944 1.00 94.12 100 ALA A CA 1
ATOM 810 C C . ALA A 1 100 ? 6.258 11.189 -11.122 1.00 94.12 100 ALA A C 1
ATOM 812 O O . ALA A 1 100 ? 6.394 12.129 -10.338 1.00 94.12 100 ALA A O 1
ATOM 813 N N . MET A 1 101 ? 7.228 10.301 -11.350 1.00 93.94 101 MET A N 1
ATOM 814 C CA . MET A 1 101 ? 8.543 10.340 -10.708 1.00 93.94 101 MET A CA 1
ATOM 815 C C . MET A 1 101 ? 9.280 11.641 -11.023 1.00 93.94 101 MET A C 1
ATOM 817 O O . MET A 1 101 ? 9.740 12.309 -10.099 1.00 93.94 101 MET A O 1
ATOM 821 N N . ASP A 1 102 ? 9.317 12.056 -12.291 1.00 93.25 102 ASP A N 1
ATOM 822 C CA . ASP A 1 102 ? 9.976 13.296 -12.714 1.00 93.25 102 ASP A CA 1
ATOM 823 C C . ASP A 1 102 ? 9.405 14.522 -11.987 1.00 93.25 102 ASP A C 1
ATOM 825 O O . ASP A 1 102 ? 10.146 15.415 -11.575 1.00 93.25 102 ASP A O 1
ATOM 829 N N . LYS A 1 103 ? 8.085 14.574 -11.760 1.00 92.62 103 LYS A N 1
ATOM 830 C CA . LYS A 1 103 ? 7.456 15.670 -11.001 1.00 92.62 103 LYS A CA 1
ATOM 831 C C . LYS A 1 103 ? 7.949 15.742 -9.557 1.00 92.62 103 LYS A C 1
ATOM 833 O O . LYS A 1 103 ? 8.138 16.847 -9.048 1.00 92.62 103 LYS A O 1
ATOM 838 N N . VAL A 1 104 ? 8.119 14.594 -8.900 1.00 95.38 104 VAL A N 1
ATOM 839 C CA . VAL A 1 104 ? 8.590 14.521 -7.508 1.00 95.38 104 VAL A CA 1
ATOM 840 C C . VAL A 1 104 ? 10.079 14.848 -7.439 1.00 95.38 104 VAL A C 1
ATOM 842 O O . VAL A 1 104 ? 10.473 15.705 -6.649 1.00 95.38 104 VAL A O 1
ATOM 845 N N . LEU A 1 105 ? 10.888 14.232 -8.307 1.00 94.94 105 LEU A N 1
ATOM 846 C CA . LEU A 1 105 ? 12.337 14.430 -8.370 1.00 94.94 105 LEU A CA 1
ATOM 847 C C . LEU A 1 105 ? 12.703 15.889 -8.648 1.00 94.94 105 LEU A C 1
ATOM 849 O O . LEU A 1 105 ? 13.545 16.442 -7.952 1.00 94.94 105 LEU A O 1
ATOM 853 N N . ASN A 1 106 ? 12.017 16.549 -9.585 1.00 93.94 106 ASN A N 1
ATOM 854 C CA . ASN A 1 106 ? 12.281 17.955 -9.909 1.00 93.94 106 ASN A CA 1
ATOM 855 C C . ASN A 1 106 ? 11.941 18.924 -8.765 1.00 93.94 106 ASN A C 1
ATOM 857 O O . ASN A 1 106 ? 12.465 20.034 -8.723 1.00 93.94 106 ASN A O 1
ATOM 861 N N . LYS A 1 107 ? 11.042 18.537 -7.852 1.00 93.56 107 LYS A N 1
ATOM 862 C CA . LYS A 1 107 ? 10.633 19.366 -6.706 1.00 93.56 107 LYS A CA 1
ATOM 863 C C . LYS A 1 107 ? 11.375 19.023 -5.416 1.00 93.56 107 LYS A C 1
ATOM 865 O O . LYS A 1 107 ? 11.289 19.800 -4.469 1.00 93.56 107 LYS A O 1
ATOM 870 N N . CYS A 1 108 ? 12.032 17.863 -5.351 1.00 94.62 108 CYS A N 1
ATOM 871 C CA . CYS A 1 108 ? 12.687 17.322 -4.156 1.00 94.62 108 CYS A CA 1
ATOM 872 C C . CYS A 1 108 ? 11.798 17.301 -2.893 1.00 94.62 108 CYS A C 1
ATOM 874 O O . CYS A 1 108 ? 12.300 17.389 -1.774 1.00 94.62 108 CYS A O 1
ATOM 876 N N . ASN A 1 109 ? 10.475 17.197 -3.056 1.00 93.56 109 ASN A N 1
ATOM 877 C CA . ASN A 1 109 ? 9.528 17.143 -1.944 1.00 93.56 109 ASN A CA 1
ATOM 878 C C . ASN A 1 109 ? 9.008 15.712 -1.771 1.00 93.56 109 ASN A C 1
ATOM 880 O O . ASN A 1 109 ? 8.044 15.310 -2.423 1.00 93.56 109 ASN A O 1
ATOM 884 N N . PHE A 1 110 ? 9.686 14.947 -0.917 1.00 94.94 110 PHE A N 1
ATOM 885 C CA . PHE A 1 110 ? 9.492 13.499 -0.798 1.00 94.94 110 PHE A CA 1
ATOM 886 C C . PHE A 1 110 ? 8.530 13.077 0.318 1.00 94.94 110 PHE A C 1
ATOM 888 O O . PHE A 1 110 ? 8.046 11.950 0.302 1.00 94.94 110 PHE A O 1
ATOM 895 N N . ILE A 1 111 ? 8.249 13.951 1.289 1.00 95.75 111 ILE A N 1
ATOM 896 C CA . ILE A 1 111 ? 7.456 13.618 2.479 1.00 95.75 111 ILE A CA 1
ATOM 897 C C . ILE A 1 111 ? 6.282 14.586 2.567 1.00 95.75 111 ILE A C 1
ATOM 899 O O . ILE A 1 111 ? 6.480 15.796 2.579 1.00 95.75 111 ILE A O 1
ATOM 903 N N . LEU A 1 112 ? 5.062 14.041 2.636 1.00 94.56 112 LEU A N 1
ATOM 904 C CA . LEU A 1 112 ? 3.813 14.813 2.742 1.00 94.56 112 LEU A CA 1
ATOM 905 C C . LEU A 1 112 ? 3.664 15.885 1.641 1.00 94.56 112 LEU A C 1
ATOM 907 O O . LEU A 1 112 ? 3.131 16.973 1.856 1.00 94.56 112 LEU A O 1
ATOM 911 N N . GLY A 1 113 ? 4.156 15.570 0.441 1.00 94.06 113 GLY A N 1
ATOM 912 C CA . GLY A 1 113 ? 4.063 16.440 -0.724 1.00 94.06 113 GLY A CA 1
ATOM 913 C C . GLY A 1 113 ? 2.662 16.484 -1.337 1.00 94.06 113 GLY A C 1
ATOM 914 O O . GLY A 1 113 ? 1.771 15.703 -1.009 1.00 94.06 113 GLY A O 1
ATOM 915 N N . ASN A 1 114 ? 2.484 17.381 -2.308 1.00 94.50 114 ASN A N 1
ATOM 916 C CA . ASN A 1 114 ? 1.210 17.573 -3.007 1.00 94.50 114 ASN A CA 1
ATOM 917 C C . ASN A 1 114 ? 0.660 16.286 -3.658 1.00 94.50 114 ASN A C 1
ATOM 919 O O . ASN A 1 114 ? -0.552 16.104 -3.713 1.00 94.50 114 ASN A O 1
ATOM 923 N N . GLU A 1 115 ? 1.531 15.386 -4.121 1.00 95.00 115 GLU A N 1
ATOM 924 C CA . GLU A 1 115 ? 1.108 14.112 -4.716 1.00 95.00 115 GLU A CA 1
ATOM 925 C C . GLU A 1 115 ? 0.373 13.211 -3.702 1.00 95.00 115 GLU A C 1
ATOM 927 O O . GLU A 1 115 ? -0.582 12.536 -4.078 1.00 95.00 115 GLU A O 1
ATOM 932 N N . VAL A 1 116 ? 0.747 13.259 -2.412 1.00 96.31 116 VAL A N 1
ATOM 933 C CA . VAL A 1 116 ? 0.063 12.519 -1.332 1.00 96.31 116 VAL A CA 1
ATOM 934 C C . VAL A 1 116 ? -1.358 13.046 -1.153 1.00 96.31 116 VAL A C 1
ATOM 936 O O . VAL A 1 116 ? -2.308 12.274 -1.224 1.00 96.31 116 VAL A O 1
ATOM 939 N N . LYS A 1 117 ? -1.515 14.370 -1.037 1.00 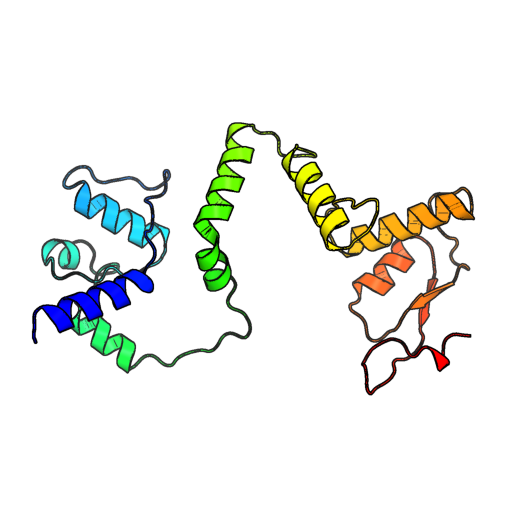96.06 117 LYS A N 1
AT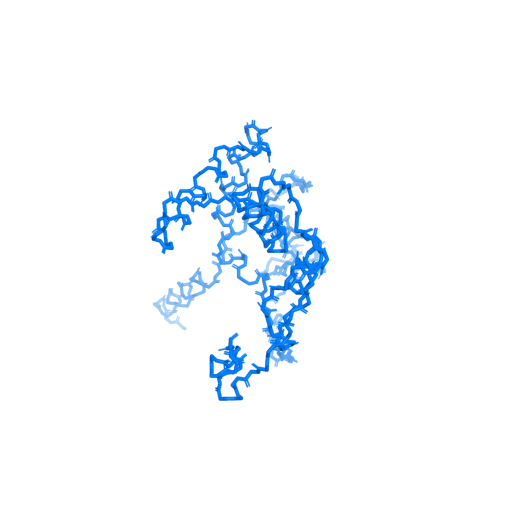OM 940 C CA . LYS A 1 117 ? -2.831 15.010 -0.895 1.00 96.06 117 LYS A CA 1
ATOM 941 C C . LYS A 1 117 ? -3.757 14.692 -2.074 1.00 96.06 117 LYS A C 1
ATOM 943 O O . LYS A 1 117 ? -4.925 14.374 -1.883 1.00 96.06 117 LYS A O 1
ATOM 948 N N . GLN A 1 118 ? -3.236 14.745 -3.301 1.00 96.62 118 GLN A N 1
ATOM 949 C CA . GLN A 1 118 ? -4.022 14.408 -4.492 1.00 96.62 118 GLN A CA 1
ATOM 950 C C . GLN A 1 118 ? -4.436 12.936 -4.520 1.00 96.62 118 GLN A C 1
ATOM 952 O O . GLN A 1 118 ? -5.529 12.617 -4.990 1.00 96.62 118 GLN A O 1
ATOM 957 N N . LEU A 1 119 ? -3.568 12.034 -4.057 1.00 97.06 119 LEU A N 1
ATOM 958 C CA . LEU A 1 119 ? -3.894 10.618 -3.944 1.00 97.06 119 LEU A CA 1
ATOM 959 C C . LEU A 1 119 ? -4.999 10.394 -2.905 1.00 97.06 119 LEU A C 1
ATOM 961 O O . LEU A 1 119 ? -5.976 9.718 -3.210 1.00 97.06 119 LEU A O 1
ATOM 965 N N . GLU A 1 120 ? -4.883 11.001 -1.726 1.00 98.38 120 GLU A N 1
ATOM 966 C CA . GLU A 1 120 ? -5.895 10.939 -0.667 1.00 98.38 120 GLU A CA 1
ATOM 967 C C . GLU A 1 120 ? -7.260 11.452 -1.151 1.00 98.38 120 GLU A C 1
ATOM 969 O O . GLU A 1 120 ? -8.266 10.763 -0.996 1.00 98.38 120 GLU A O 1
ATOM 974 N N . GLU A 1 121 ? -7.307 12.606 -1.822 1.00 98.38 121 GLU A N 1
ATOM 975 C CA . GLU A 1 121 ? -8.546 13.152 -2.395 1.00 98.38 121 GLU A CA 1
ATOM 976 C C . GLU A 1 121 ? -9.164 12.206 -3.437 1.00 98.38 121 GLU A C 1
ATOM 978 O O . GLU A 1 121 ? -10.373 11.962 -3.432 1.00 98.38 121 GLU A O 1
ATOM 983 N N . LYS A 1 122 ? -8.344 11.626 -4.323 1.00 98.31 122 LYS A N 1
ATOM 984 C CA . LYS A 1 122 ? -8.814 10.661 -5.329 1.00 98.31 122 LYS A CA 1
ATOM 985 C C . LYS A 1 122 ? -9.337 9.377 -4.695 1.00 98.31 122 LYS A C 1
ATOM 987 O O . LYS A 1 122 ? -10.372 8.885 -5.134 1.00 98.31 122 LYS A O 1
ATOM 992 N N . ILE A 1 123 ? -8.657 8.851 -3.678 1.00 98.25 123 ILE A N 1
ATOM 993 C CA . ILE A 1 123 ? -9.084 7.645 -2.958 1.00 98.25 123 ILE A CA 1
ATOM 994 C C . ILE A 1 123 ? -10.387 7.911 -2.202 1.00 98.25 123 ILE A C 1
ATOM 996 O O . ILE A 1 123 ? -11.311 7.104 -2.295 1.00 98.25 123 ILE A O 1
ATOM 1000 N N . ALA A 1 124 ? -10.499 9.048 -1.509 1.00 98.44 124 ALA A N 1
ATOM 1001 C CA . ALA A 1 124 ? -11.720 9.430 -0.805 1.00 98.44 124 ALA A CA 1
ATOM 1002 C C . ALA A 1 124 ? -12.919 9.488 -1.766 1.00 98.44 124 ALA A C 1
ATOM 1004 O O . ALA A 1 124 ? -13.960 8.888 -1.495 1.00 98.44 124 ALA A O 1
ATOM 1005 N N . ASN A 1 125 ? -12.731 10.111 -2.935 1.00 98.44 125 ASN A N 1
ATOM 1006 C CA . ASN A 1 125 ? -13.747 10.177 -3.984 1.00 98.44 125 ASN A CA 1
ATOM 1007 C C . ASN A 1 125 ? -14.076 8.803 -4.587 1.00 98.44 125 ASN A C 1
ATOM 1009 O O . ASN A 1 125 ? -15.244 8.514 -4.821 1.00 98.44 125 ASN A O 1
ATOM 1013 N N . TYR A 1 126 ? -13.070 7.957 -4.829 1.00 98.31 126 TYR A N 1
ATOM 1014 C CA . TYR A 1 126 ? -13.258 6.620 -5.401 1.00 98.31 126 TYR A CA 1
ATOM 1015 C C . TYR A 1 126 ? -14.048 5.692 -4.468 1.00 98.31 126 TYR A C 1
ATOM 1017 O O . TYR A 1 126 ? -14.925 4.964 -4.922 1.00 98.31 126 TYR A O 1
ATOM 1025 N N . ILE A 1 127 ? -13.758 5.738 -3.164 1.00 97.88 127 ILE A N 1
ATOM 1026 C CA . ILE A 1 127 ? -14.438 4.925 -2.143 1.00 97.88 127 ILE A CA 1
ATOM 1027 C C . ILE A 1 127 ? -15.803 5.527 -1.760 1.00 97.88 127 ILE A C 1
ATOM 1029 O O . ILE A 1 127 ? -16.685 4.808 -1.297 1.00 97.88 127 ILE A O 1
ATOM 1033 N N . GLY A 1 128 ? -15.999 6.837 -1.949 1.00 97.94 128 GLY A N 1
ATOM 1034 C CA . GLY A 1 128 ? -17.216 7.547 -1.543 1.00 97.94 128 GLY A CA 1
ATOM 1035 C C . GLY A 1 128 ? -17.221 7.963 -0.067 1.00 97.94 128 GLY A C 1
ATOM 1036 O O . GLY A 1 128 ? -18.277 8.024 0.559 1.00 97.94 128 GLY A O 1
ATOM 1037 N N . THR A 1 129 ? -16.048 8.242 0.507 1.00 97.94 129 THR A N 1
ATOM 1038 C CA . THR A 1 129 ? -15.887 8.710 1.894 1.00 97.94 129 THR A CA 1
ATOM 1039 C C . THR A 1 129 ? -15.454 10.177 1.946 1.00 97.94 129 THR A C 1
ATOM 1041 O O . THR A 1 129 ? -14.971 10.740 0.968 1.00 97.94 129 THR A O 1
ATOM 1044 N N . LYS A 1 130 ? -15.606 10.820 3.110 1.00 97.56 130 LYS A N 1
ATOM 1045 C CA . LYS A 1 130 ? -15.230 12.229 3.310 1.00 97.56 130 LYS A CA 1
ATOM 1046 C C . LYS A 1 130 ? -13.713 12.443 3.352 1.00 97.56 130 LYS A C 1
ATOM 1048 O O . LYS A 1 130 ? -13.245 13.518 2.986 1.00 97.56 130 LYS A O 1
ATOM 1053 N N . TYR A 1 131 ? -12.962 11.452 3.833 1.00 97.25 131 TYR A N 1
ATOM 1054 C CA . TYR A 1 131 ? -11.520 11.554 4.057 1.00 97.25 131 TYR A CA 1
ATOM 1055 C C . TYR A 1 131 ? -10.819 10.236 3.724 1.00 97.25 131 TYR A C 1
ATOM 1057 O O . TYR A 1 131 ? -11.355 9.165 4.002 1.00 97.25 131 TYR A O 1
ATOM 1065 N N . ALA A 1 132 ? -9.594 10.326 3.214 1.00 97.81 132 ALA A N 1
ATOM 1066 C CA . ALA A 1 132 ? -8.633 9.231 3.153 1.00 97.81 132 ALA A CA 1
ATOM 1067 C C . ALA A 1 132 ? -7.290 9.750 3.678 1.00 97.81 132 ALA A C 1
ATOM 1069 O O . ALA A 1 132 ? -6.974 10.917 3.464 1.00 97.81 132 ALA A O 1
ATOM 1070 N N . ILE A 1 133 ? -6.533 8.903 4.377 1.00 97.69 133 ILE A N 1
ATOM 1071 C CA . ILE A 1 133 ? -5.236 9.259 4.964 1.00 97.69 133 ILE A CA 1
ATOM 1072 C C . ILE A 1 133 ? -4.213 8.212 4.533 1.00 97.69 133 ILE A C 1
ATOM 1074 O O . ILE A 1 133 ? -4.387 7.021 4.799 1.00 97.69 133 ILE A O 1
ATOM 1078 N N . GLY A 1 134 ? -3.163 8.654 3.848 1.00 97.12 134 GLY A N 1
ATOM 1079 C CA . GLY A 1 134 ? -2.058 7.819 3.403 1.00 97.12 134 GLY A CA 1
ATOM 1080 C C . GLY A 1 134 ? -1.117 7.483 4.557 1.00 97.12 134 GLY A C 1
ATOM 1081 O O . GLY A 1 134 ? -0.668 8.361 5.291 1.00 97.12 134 GLY A O 1
ATOM 1082 N N . VAL A 1 135 ? -0.789 6.201 4.701 1.00 97.56 135 VAL A N 1
ATOM 1083 C CA . VAL A 1 135 ? 0.139 5.685 5.718 1.00 97.56 135 VAL A CA 1
ATOM 1084 C C . VAL A 1 135 ? 1.121 4.695 5.091 1.00 97.56 135 VAL A C 1
ATOM 1086 O O . VAL A 1 135 ? 1.030 4.381 3.906 1.00 97.56 135 VAL A O 1
ATOM 1089 N N . SER A 1 136 ? 2.078 4.206 5.882 1.00 96.56 136 SER A N 1
ATOM 1090 C CA . SER A 1 136 ? 3.185 3.372 5.395 1.00 96.56 136 SER A CA 1
ATOM 1091 C C . SER A 1 136 ? 2.749 1.989 4.879 1.00 96.56 136 SER A C 1
ATOM 1093 O O . SER A 1 136 ? 3.406 1.418 4.011 1.00 96.56 136 SER A O 1
ATOM 1095 N N . SER A 1 137 ? 1.673 1.423 5.442 1.00 97.69 137 SER A N 1
ATOM 1096 C CA . SER A 1 137 ? 1.249 0.039 5.216 1.00 97.69 137 SER A CA 1
ATOM 1097 C C . SER A 1 137 ? -0.199 -0.203 5.655 1.00 97.69 137 SER A C 1
ATOM 1099 O O . SER A 1 137 ? -0.771 0.575 6.421 1.00 97.69 137 SER A O 1
ATOM 1101 N N . GLY A 1 138 ? -0.779 -1.330 5.225 1.00 96.88 138 GLY A N 1
ATOM 1102 C CA . GLY A 1 138 ? -2.102 -1.766 5.687 1.00 96.88 138 GLY A CA 1
ATOM 1103 C C . GLY A 1 138 ? -2.163 -2.029 7.198 1.00 96.88 138 GLY A C 1
ATOM 1104 O O . GLY A 1 138 ? -3.161 -1.699 7.834 1.00 96.88 138 GLY A O 1
ATOM 1105 N N . THR A 1 139 ? -1.087 -2.542 7.804 1.00 97.69 139 THR A N 1
ATOM 1106 C CA . THR A 1 139 ? -1.035 -2.760 9.259 1.00 97.69 139 THR A CA 1
ATOM 1107 C C . THR A 1 139 ? -1.055 -1.438 10.023 1.00 97.69 139 THR A C 1
ATOM 1109 O O . THR A 1 139 ? -1.805 -1.304 10.987 1.00 97.69 139 THR A O 1
ATOM 1112 N N . ASP A 1 140 ? -0.286 -0.434 9.586 1.00 98.00 140 ASP A N 1
ATOM 1113 C CA . ASP A 1 140 ? -0.316 0.891 10.221 1.00 98.00 140 ASP A CA 1
ATOM 1114 C C . ASP A 1 140 ? -1.676 1.577 10.042 1.00 98.00 140 ASP A C 1
ATOM 1116 O O . ASP A 1 140 ? -2.134 2.255 10.962 1.00 98.00 140 ASP A O 1
ATOM 1120 N N . ALA A 1 141 ? -2.363 1.348 8.916 1.00 98.25 141 ALA A N 1
ATOM 1121 C CA . ALA A 1 141 ? -3.723 1.845 8.715 1.00 98.25 141 ALA A CA 1
ATOM 1122 C C . ALA A 1 141 ? -4.685 1.291 9.777 1.00 98.25 141 ALA A C 1
ATOM 1124 O O . ALA A 1 141 ? -5.449 2.055 10.370 1.00 98.25 141 ALA A O 1
ATOM 1125 N N . LEU A 1 142 ? -4.612 -0.013 10.069 1.00 98.31 142 LEU A N 1
ATOM 1126 C CA . LEU A 1 142 ? -5.414 -0.648 11.118 1.00 98.31 142 LEU A CA 1
ATOM 1127 C C . LEU A 1 142 ? -5.037 -0.132 12.513 1.00 98.31 142 LEU A C 1
ATOM 1129 O O . LEU A 1 142 ? -5.915 0.300 13.257 1.00 98.31 142 LEU A O 1
ATOM 1133 N N . VAL A 1 143 ? -3.744 -0.105 12.856 1.00 98.50 143 VAL A N 1
ATOM 1134 C CA . VAL A 1 143 ? -3.270 0.343 14.179 1.00 98.50 143 VAL A CA 1
ATOM 1135 C C . VAL A 1 143 ? -3.682 1.785 14.463 1.00 98.50 143 VAL A C 1
ATOM 1137 O O . VAL A 1 143 ? -4.231 2.069 15.526 1.00 98.50 143 VAL A O 1
ATOM 1140 N N . ILE A 1 144 ? -3.444 2.705 13.524 1.00 98.19 144 ILE A N 1
ATOM 1141 C CA . ILE A 1 144 ? -3.780 4.122 13.709 1.00 98.19 144 ILE A CA 1
ATOM 1142 C C . ILE A 1 144 ? -5.298 4.301 13.809 1.00 98.19 144 ILE A C 1
ATOM 1144 O O . ILE A 1 144 ? -5.758 5.070 14.650 1.00 98.19 144 ILE A O 1
ATOM 1148 N N . SER A 1 145 ? -6.081 3.558 13.020 1.00 98.19 145 SER A N 1
ATOM 1149 C CA . SER A 1 145 ? -7.548 3.605 13.095 1.00 98.19 145 SER A CA 1
ATOM 1150 C C . SER A 1 145 ? -8.067 3.135 14.456 1.00 98.19 145 SER A C 1
ATOM 1152 O O . SER A 1 145 ? -8.907 3.802 15.061 1.00 98.19 145 SER A O 1
ATOM 1154 N N . LEU A 1 146 ? -7.532 2.028 14.978 1.00 98.44 146 LEU A N 1
ATOM 1155 C CA . LEU A 1 146 ? -7.900 1.506 16.294 1.00 98.44 146 LEU A CA 1
ATOM 1156 C C . LEU A 1 146 ? -7.503 2.460 17.424 1.00 98.44 146 LEU A C 1
ATOM 1158 O O . LEU A 1 146 ? -8.301 2.691 18.329 1.00 98.44 146 LEU A O 1
ATOM 1162 N N . ARG A 1 147 ? -6.309 3.055 17.364 1.00 98.50 147 ARG A N 1
ATOM 1163 C CA . ARG A 1 147 ? -5.848 4.032 18.365 1.00 98.50 147 ARG A CA 1
ATOM 1164 C C . ARG A 1 147 ? -6.656 5.327 18.311 1.00 98.50 147 ARG A C 1
ATOM 1166 O O . ARG A 1 147 ? -7.036 5.860 19.347 1.00 98.50 147 ARG A O 1
ATOM 1173 N N . ALA A 1 148 ? -7.019 5.800 17.119 1.00 98.38 148 ALA A N 1
ATOM 1174 C CA . ALA A 1 148 ? -7.917 6.944 16.970 1.00 98.38 148 ALA A CA 1
ATOM 1175 C C . ALA A 1 148 ? -9.304 6.677 17.589 1.00 98.38 148 ALA A C 1
ATOM 1177 O O . ALA A 1 148 ? -9.884 7.568 18.216 1.00 98.38 148 ALA A O 1
ATOM 1178 N N . LEU A 1 149 ? -9.826 5.451 17.459 1.00 98.19 149 LEU A N 1
ATOM 1179 C CA . LEU A 1 149 ? -11.058 5.035 18.136 1.00 98.19 149 LEU A CA 1
ATOM 1180 C C . LEU A 1 149 ? -10.895 4.995 19.660 1.00 98.19 149 LEU A C 1
ATOM 1182 O O . LEU A 1 149 ? -11.778 5.498 20.352 1.00 98.19 149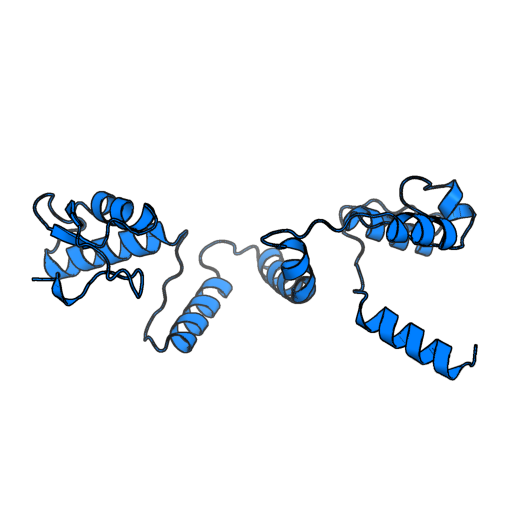 LEU A O 1
ATOM 1186 N N . ALA A 1 150 ? -9.774 4.485 20.179 1.00 98.38 150 ALA A N 1
ATOM 1187 C CA . ALA A 1 150 ? -9.479 4.515 21.614 1.00 98.38 150 ALA A CA 1
ATOM 1188 C C . ALA A 1 150 ? -9.471 5.954 22.158 1.00 98.38 150 ALA A C 1
ATOM 1190 O O . ALA A 1 150 ? -10.132 6.231 23.159 1.00 98.38 150 ALA A O 1
ATOM 1191 N N . ILE A 1 151 ? -8.838 6.901 21.449 1.00 98.50 151 ILE A N 1
ATOM 1192 C CA . ILE A 1 151 ? -8.828 8.321 21.848 1.00 98.50 151 ILE A CA 1
ATOM 1193 C C . ILE A 1 151 ? -10.256 8.856 21.920 1.00 98.50 151 ILE A C 1
ATOM 1195 O O . ILE A 1 151 ? -10.626 9.528 22.880 1.00 98.50 151 ILE A O 1
ATOM 1199 N N . LYS A 1 152 ? -11.075 8.544 20.913 1.00 98.12 152 LYS A N 1
ATOM 1200 C CA . LYS A 1 152 ? -12.454 9.027 20.829 1.00 98.12 152 LYS A CA 1
ATOM 1201 C C . LYS A 1 152 ? -13.366 8.429 21.905 1.00 98.12 152 LYS A C 1
ATOM 1203 O O . LYS A 1 152 ? -14.233 9.137 22.406 1.00 98.12 152 LYS A O 1
ATOM 1208 N N . ILE A 1 153 ? -13.223 7.138 22.200 1.00 97.75 153 ILE A N 1
ATOM 1209 C CA . ILE A 1 153 ? -14.150 6.385 23.058 1.00 97.75 153 ILE A CA 1
ATOM 1210 C C . ILE A 1 153 ? -13.696 6.403 24.520 1.00 97.75 153 ILE A C 1
ATOM 1212 O O . ILE A 1 153 ? -14.521 6.581 25.412 1.00 97.75 153 ILE A O 1
ATOM 1216 N N . LYS A 1 154 ? -12.393 6.233 24.767 1.00 96.50 154 LYS A N 1
ATOM 1217 C CA . LYS A 1 154 ? -11.805 6.077 26.107 1.00 96.50 154 LYS A CA 1
ATOM 1218 C C . LYS A 1 154 ? -11.034 7.310 26.581 1.00 96.50 154 LYS A C 1
ATOM 1220 O O . LYS A 1 154 ? -10.714 7.402 27.759 1.00 96.50 154 LYS A O 1
ATOM 1225 N N . GLY A 1 155 ? -10.733 8.258 25.691 1.00 97.62 155 GLY A N 1
ATOM 1226 C CA . GLY A 1 155 ? -9.949 9.450 26.031 1.00 97.62 155 GLY A CA 1
ATOM 1227 C C . GLY A 1 155 ? -8.444 9.196 26.164 1.00 97.62 155 GLY A C 1
ATOM 1228 O O . GLY A 1 155 ? -7.732 10.057 26.674 1.00 97.62 155 GLY A O 1
ATOM 1229 N N . GLN A 1 156 ? -7.950 8.042 25.706 1.00 97.94 156 GLN A N 1
ATOM 1230 C CA . GLN A 1 156 ? -6.535 7.662 25.745 1.00 97.94 156 GLN A CA 1
ATOM 1231 C C . GLN A 1 156 ? -6.104 6.988 24.438 1.00 97.94 156 GLN A C 1
ATOM 1233 O O . GLN A 1 156 ? -6.929 6.496 23.679 1.00 97.94 156 GLN A O 1
ATOM 1238 N N . GLU A 1 157 ? -4.803 6.974 24.160 1.00 98.00 157 GLU A N 1
ATOM 1239 C CA . GLU A 1 157 ? -4.274 6.549 22.858 1.00 98.00 157 GLU A CA 1
ATOM 1240 C C . GLU A 1 157 ? -4.365 5.037 22.591 1.00 98.00 157 GLU A C 1
ATOM 1242 O O . GLU A 1 157 ? -4.404 4.619 21.435 1.00 98.00 157 GLU A O 1
ATOM 1247 N N . TYR A 1 158 ? -4.395 4.222 23.643 1.00 98.56 158 TYR A N 1
ATOM 1248 C CA . TYR A 1 158 ? -4.399 2.764 23.554 1.00 98.56 158 TYR A CA 1
ATOM 1249 C C . TYR A 1 158 ? -5.658 2.173 24.185 1.00 98.56 158 TYR A C 1
ATOM 1251 O O . TYR A 1 158 ? -6.249 2.747 25.102 1.00 98.56 158 TYR A O 1
ATOM 1259 N N . TRP A 1 159 ? -6.048 1.004 23.696 1.00 98.56 159 TRP A N 1
ATOM 1260 C CA . TRP A 1 159 ? -7.008 0.148 24.381 1.00 98.56 159 TRP A CA 1
ATOM 1261 C C . TRP A 1 159 ? -6.359 -0.507 25.607 1.00 98.56 159 TRP A C 1
ATOM 1263 O O . TRP A 1 159 ? -5.133 -0.543 25.728 1.00 98.56 159 TRP A O 1
ATOM 1273 N N . ASP A 1 160 ? -7.190 -1.024 26.503 1.00 98.00 160 ASP A N 1
ATOM 1274 C CA . ASP A 1 160 ? -6.762 -1.865 27.613 1.00 98.00 160 ASP A CA 1
ATOM 1275 C C . ASP A 1 160 ? -6.755 -3.331 27.168 1.00 98.00 160 ASP A C 1
ATOM 1277 O O . ASP A 1 160 ? -7.475 -3.731 26.250 1.00 98.00 160 ASP A O 1
ATOM 1281 N N . LYS A 1 161 ? -5.963 -4.163 27.846 1.00 97.00 161 LYS A N 1
ATOM 1282 C CA . LYS A 1 161 ? -5.811 -5.581 27.491 1.00 97.00 161 LYS A CA 1
ATOM 1283 C C . LYS A 1 161 ? -7.143 -6.336 27.551 1.00 97.00 161 LYS A C 1
ATOM 1285 O O . LYS A 1 161 ? -7.340 -7.312 26.830 1.00 97.00 161 LYS A O 1
ATOM 1290 N N . GLU A 1 162 ? -8.032 -5.902 28.429 1.00 97.69 162 GLU A N 1
ATOM 1291 C CA . GLU A 1 162 ? -9.360 -6.456 28.647 1.00 97.69 162 GLU A CA 1
ATOM 1292 C C . GLU A 1 162 ? -10.360 -6.045 27.555 1.00 97.69 162 GLU A C 1
ATOM 1294 O O . GLU A 1 162 ? -11.411 -6.676 27.438 1.00 97.69 162 GLU A O 1
ATOM 1299 N N . ASP A 1 163 ? -10.048 -5.028 26.740 1.00 97.88 163 ASP A N 1
ATOM 1300 C CA . ASP A 1 163 ? -10.880 -4.652 25.601 1.00 97.88 163 ASP A CA 1
ATOM 1301 C C . ASP A 1 163 ? -10.738 -5.700 24.490 1.00 97.88 163 ASP A C 1
ATOM 1303 O O . ASP A 1 163 ? -9.642 -5.996 24.001 1.00 97.88 163 ASP A O 1
ATOM 1307 N N . LEU A 1 164 ? -11.875 -6.256 24.078 1.00 97.44 164 LEU A N 1
ATOM 1308 C CA . LEU A 1 164 ? -11.950 -7.302 23.067 1.00 97.44 164 LEU A CA 1
ATOM 1309 C C . LEU A 1 164 ? -12.364 -6.712 21.721 1.00 97.44 164 LEU A C 1
ATOM 1311 O O . LEU A 1 164 ? -13.407 -6.067 21.613 1.00 97.44 164 LEU A O 1
ATOM 1315 N N . ILE A 1 165 ? -11.571 -6.973 20.682 1.00 97.62 165 ILE A N 1
ATOM 1316 C CA . ILE A 1 165 ? -11.902 -6.592 19.305 1.00 97.62 165 ILE A CA 1
ATOM 1317 C C . ILE A 1 165 ? -12.141 -7.853 18.489 1.00 97.62 165 ILE A C 1
ATOM 1319 O O . ILE A 1 165 ? -11.249 -8.691 18.341 1.00 97.62 165 ILE A O 1
ATOM 1323 N N . ILE A 1 166 ? -13.354 -7.969 17.955 1.00 97.31 166 ILE A N 1
ATOM 1324 C CA . ILE A 1 166 ? -13.778 -9.115 17.155 1.00 97.31 166 ILE A CA 1
ATOM 1325 C C . ILE A 1 166 ? -13.024 -9.134 15.823 1.00 97.31 166 ILE A C 1
ATOM 1327 O O . ILE A 1 166 ? -12.927 -8.124 15.126 1.00 97.31 166 ILE A O 1
ATOM 1331 N N . THR A 1 167 ? -12.499 -10.301 15.469 1.00 96.75 167 THR A N 1
ATOM 1332 C CA . THR A 1 167 ? -11.895 -10.594 14.166 1.00 96.75 167 THR A CA 1
ATOM 1333 C C . THR A 1 167 ? -11.978 -12.098 13.888 1.00 96.75 167 THR A C 1
ATOM 1335 O O . THR A 1 167 ? -12.555 -12.841 14.677 1.00 96.75 167 THR A O 1
ATOM 1338 N N . THR A 1 168 ? -11.397 -12.570 12.788 1.00 96.62 168 THR A N 1
ATOM 1339 C CA . THR A 1 168 ? -11.357 -13.993 12.428 1.00 96.62 168 THR A CA 1
ATOM 1340 C C . THR A 1 168 ? -9.924 -14.534 12.398 1.00 96.62 168 THR A C 1
ATOM 1342 O O . THR A 1 168 ? -9.007 -13.797 12.019 1.00 96.62 168 THR A O 1
ATOM 1345 N N . PRO A 1 169 ? -9.687 -15.804 12.792 1.00 93.81 169 PRO A N 1
ATOM 1346 C CA . PRO A 1 169 ? -8.374 -16.427 12.657 1.00 93.81 169 PRO A CA 1
ATOM 1347 C C . PRO A 1 169 ? -8.049 -16.778 11.194 1.00 93.81 169 PRO A C 1
ATOM 1349 O O . PRO A 1 169 ? -6.883 -16.988 10.868 1.00 93.81 169 PRO A O 1
ATOM 1352 N N . PHE A 1 170 ? -9.046 -16.795 10.298 1.00 96.56 170 PHE A N 1
ATOM 1353 C CA . PHE A 1 170 ? -8.872 -17.004 8.857 1.00 96.56 170 PHE A CA 1
ATOM 1354 C C . PHE A 1 170 ? -8.604 -15.675 8.123 1.00 96.56 170 PHE A C 1
ATOM 1356 O O . PHE A 1 170 ? -9.268 -15.303 7.160 1.00 96.56 170 PHE A O 1
ATOM 1363 N N . ALA A 1 171 ? -7.625 -14.917 8.608 1.00 94.94 171 ALA A N 1
ATOM 1364 C CA . ALA A 1 171 ? -7.182 -13.664 8.005 1.00 94.94 171 ALA A CA 1
ATOM 1365 C C . ALA A 1 171 ? -5.652 -13.602 7.966 1.00 94.94 171 ALA A C 1
ATOM 1367 O O . ALA A 1 171 ? -4.956 -14.358 8.646 1.00 94.94 171 ALA A O 1
ATOM 1368 N N . PHE A 1 172 ? -5.103 -12.669 7.186 1.00 96.19 172 PHE A N 1
ATOM 1369 C CA . PHE A 1 172 ? -3.671 -12.395 7.258 1.00 96.19 172 PHE A CA 1
ATOM 1370 C C . PHE A 1 172 ? -3.296 -11.865 8.653 1.00 96.19 172 PHE A C 1
ATOM 1372 O O . PHE A 1 172 ? -4.022 -11.059 9.238 1.00 96.19 172 PHE A O 1
ATOM 1379 N N . ILE A 1 173 ? -2.134 -12.283 9.168 1.00 95.69 173 ILE A N 1
ATOM 1380 C CA . ILE A 1 173 ? -1.695 -12.028 10.554 1.00 95.69 173 ILE A CA 1
ATOM 1381 C C . ILE A 1 173 ? -1.714 -10.545 10.954 1.00 95.69 173 ILE A C 1
ATOM 1383 O O . ILE A 1 173 ? -1.926 -10.229 12.124 1.00 95.69 173 ILE A O 1
ATOM 1387 N N . ALA A 1 174 ? -1.558 -9.638 9.984 1.00 97.38 174 ALA A N 1
ATOM 1388 C CA . ALA A 1 174 ? -1.599 -8.195 10.203 1.00 97.38 174 ALA A CA 1
ATOM 1389 C C . ALA A 1 174 ? -2.863 -7.723 10.939 1.00 97.38 174 ALA A C 1
ATOM 1391 O O . ALA A 1 174 ? -2.781 -6.768 11.705 1.00 97.38 174 ALA A O 1
ATOM 1392 N N . THR A 1 175 ? -4.012 -8.378 10.743 1.00 97.50 175 THR A N 1
ATOM 1393 C CA . THR A 1 175 ? -5.264 -7.979 11.402 1.00 97.50 175 THR A CA 1
ATOM 1394 C C . THR A 1 175 ? -5.198 -8.195 12.915 1.00 97.50 175 THR A C 1
ATOM 1396 O O . THR A 1 175 ? -5.502 -7.284 13.681 1.00 97.50 175 THR A O 1
ATOM 1399 N N . GLY A 1 176 ? -4.764 -9.381 13.356 1.00 97.19 176 GLY A N 1
ATOM 1400 C CA . GLY A 1 176 ? -4.603 -9.691 14.781 1.00 97.19 176 GLY A CA 1
ATOM 1401 C C . GLY A 1 176 ? -3.442 -8.925 15.420 1.00 97.19 176 GLY A C 1
ATOM 1402 O O . GLY A 1 176 ? -3.584 -8.400 16.523 1.00 97.19 176 GLY A O 1
ATOM 1403 N N . ASP A 1 177 ? -2.321 -8.793 14.703 1.00 97.44 177 ASP A N 1
ATOM 1404 C CA . ASP A 1 177 ? -1.166 -7.997 15.139 1.00 97.44 177 ASP A CA 1
ATOM 1405 C C . ASP A 1 177 ? -1.542 -6.525 15.364 1.00 97.44 177 ASP A C 1
ATOM 1407 O O . ASP A 1 177 ? -1.170 -5.935 16.377 1.00 97.44 177 ASP A O 1
ATOM 1411 N N . ALA A 1 178 ? -2.349 -5.937 14.475 1.00 98.44 178 ALA A N 1
ATOM 1412 C CA . ALA A 1 178 ? -2.792 -4.556 14.621 1.00 98.44 178 ALA A CA 1
ATOM 1413 C C . ALA A 1 178 ? -3.649 -4.328 15.878 1.00 98.44 178 ALA A C 1
ATOM 1415 O O . ALA A 1 178 ? -3.506 -3.291 16.526 1.00 98.44 178 ALA A O 1
ATOM 1416 N N . ILE A 1 179 ? -4.499 -5.294 16.247 1.00 98.56 179 ILE A N 1
ATOM 1417 C CA . ILE A 1 179 ? -5.311 -5.243 17.475 1.00 98.56 179 ILE A CA 1
ATOM 1418 C C . ILE A 1 179 ? -4.407 -5.232 18.712 1.00 98.56 179 ILE A C 1
ATOM 1420 O O . ILE A 1 179 ? -4.534 -4.348 19.560 1.00 98.56 179 ILE A O 1
ATOM 1424 N N . LEU A 1 180 ? -3.439 -6.151 18.764 1.00 98.19 180 LEU A N 1
ATOM 1425 C CA . LEU A 1 180 ? -2.470 -6.240 19.860 1.00 98.19 180 LEU A CA 1
ATOM 1426 C C . LEU A 1 180 ? -1.606 -4.976 19.962 1.00 98.19 180 LEU A C 1
ATOM 1428 O O . LEU A 1 180 ? -1.426 -4.429 21.049 1.00 98.19 180 LEU A O 1
ATOM 1432 N N . ARG A 1 181 ? -1.111 -4.457 18.830 1.00 98.38 181 ARG A N 1
ATOM 1433 C CA . ARG A 1 181 ? -0.334 -3.203 18.768 1.00 98.38 181 ARG A CA 1
ATOM 1434 C C . ARG A 1 181 ? -1.141 -1.976 19.196 1.00 98.38 181 ARG A C 1
ATOM 1436 O O . ARG A 1 181 ? -0.548 -0.984 19.616 1.00 98.38 181 ARG A O 1
ATOM 1443 N N . ALA A 1 182 ? -2.468 -2.024 19.093 1.00 98.38 182 ALA A N 1
ATOM 1444 C CA . ALA A 1 182 ? -3.358 -0.975 19.583 1.00 98.38 182 ALA A CA 1
ATOM 1445 C C . ALA A 1 182 ? -3.688 -1.104 21.086 1.00 98.38 182 ALA A C 1
ATOM 1447 O O . ALA A 1 182 ? -4.330 -0.206 21.630 1.00 98.38 182 ALA A O 1
ATOM 1448 N N . GLY A 1 183 ? -3.230 -2.167 21.759 1.00 98.12 183 GLY A N 1
ATOM 1449 C CA . GLY A 1 183 ? -3.407 -2.410 23.198 1.00 98.12 183 GLY A CA 1
ATOM 1450 C C . GLY A 1 183 ? -4.549 -3.368 23.562 1.00 98.12 183 GLY A C 1
ATOM 1451 O O . GLY A 1 183 ? -4.644 -3.770 24.716 1.00 98.12 183 GLY A O 1
ATOM 1452 N N . ALA A 1 184 ? -5.375 -3.768 22.590 1.00 98.44 184 ALA A N 1
ATOM 1453 C CA . ALA A 1 184 ? -6.539 -4.632 22.792 1.00 98.44 184 ALA A CA 1
ATOM 1454 C C . ALA A 1 184 ? -6.199 -6.121 22.608 1.00 98.44 184 ALA A C 1
ATOM 1456 O O . ALA A 1 184 ? -5.146 -6.479 22.075 1.00 98.44 184 ALA A O 1
ATOM 1457 N N . THR A 1 185 ? -7.128 -6.999 22.987 1.00 98.44 185 THR A N 1
ATOM 1458 C CA . THR A 1 185 ? -7.031 -8.445 22.747 1.00 98.44 185 THR A CA 1
ATOM 1459 C C . THR A 1 185 ? -7.932 -8.865 21.574 1.00 98.44 185 THR A C 1
ATOM 1461 O O . THR A 1 185 ? -9.124 -8.544 21.572 1.00 98.44 185 THR A O 1
ATOM 1464 N N . PRO A 1 186 ? -7.415 -9.597 20.565 1.00 97.75 186 PRO A N 1
ATOM 1465 C CA . PRO A 1 186 ? -8.245 -10.122 19.487 1.00 97.75 186 PRO A CA 1
ATOM 1466 C C . PRO A 1 186 ? -9.184 -11.209 20.016 1.00 97.75 186 PRO A C 1
ATOM 1468 O O . PRO A 1 186 ? -8.750 -12.172 20.650 1.00 97.75 186 PRO A O 1
ATOM 1471 N N . PHE A 1 187 ? -10.472 -11.062 19.722 1.00 97.31 187 PHE A N 1
ATOM 1472 C CA . PHE A 1 187 ? -11.491 -12.066 19.989 1.00 97.31 187 PHE A CA 1
ATOM 1473 C C . PHE A 1 187 ? -11.868 -12.752 18.679 1.00 97.31 187 PHE A C 1
ATOM 1475 O O . PHE A 1 187 ? -12.425 -12.129 17.775 1.00 97.31 187 PHE A O 1
ATOM 1482 N N . PHE A 1 188 ? -11.506 -14.026 18.558 1.00 97.12 188 PHE A N 1
ATOM 1483 C CA . PHE A 1 188 ? -11.650 -14.770 17.315 1.00 97.12 188 PHE A CA 1
ATOM 1484 C C . PHE A 1 188 ? -13.045 -15.375 17.166 1.00 97.12 188 PHE A C 1
ATOM 1486 O O . PHE A 1 188 ? -13.496 -16.131 18.023 1.00 97.12 188 PHE A O 1
ATOM 1493 N N . VAL A 1 189 ? -13.678 -15.068 16.038 1.00 97.38 189 VAL A N 1
ATOM 1494 C CA . VAL A 1 189 ? -14.928 -15.657 15.555 1.00 97.38 189 VAL A CA 1
ATOM 1495 C C . VAL A 1 189 ? -14.635 -16.397 14.251 1.00 97.38 189 VAL A C 1
ATOM 1497 O O . VAL A 1 189 ? -13.815 -15.946 13.443 1.00 97.38 189 VAL A O 1
ATOM 1500 N N . ASP A 1 190 ? -15.253 -17.562 14.075 1.00 96.56 190 ASP A N 1
ATOM 1501 C CA . ASP A 1 190 ? -15.004 -18.412 12.912 1.00 96.56 190 ASP A CA 1
ATOM 1502 C C . ASP A 1 190 ? -15.576 -17.803 11.618 1.00 96.56 190 ASP A C 1
ATOM 1504 O O . ASP A 1 190 ? -16.236 -16.759 11.626 1.00 96.56 190 ASP A O 1
ATOM 1508 N N . ILE A 1 191 ? -15.266 -18.430 10.489 1.00 97.56 191 ILE A N 1
ATOM 1509 C CA . ILE A 1 191 ? -15.744 -18.022 9.169 1.00 97.56 191 ILE A CA 1
ATOM 1510 C C . ILE A 1 191 ? -16.986 -18.789 8.726 1.00 97.56 191 ILE A C 1
ATOM 1512 O O . ILE A 1 191 ? -17.219 -19.928 9.126 1.00 97.56 191 ILE A O 1
ATOM 1516 N N . ASP A 1 192 ? -17.723 -18.178 7.806 1.00 96.94 192 ASP A N 1
ATOM 1517 C CA . ASP A 1 192 ? -18.634 -18.891 6.923 1.00 96.94 192 ASP A CA 1
ATOM 1518 C C . ASP A 1 192 ? -17.800 -19.610 5.836 1.00 96.94 192 ASP A C 1
ATOM 1520 O O . ASP A 1 192 ? -17.084 -18.946 5.075 1.00 96.94 192 ASP A O 1
ATOM 1524 N N . PRO A 1 193 ? -17.851 -20.953 5.740 1.00 96.00 193 PRO A N 1
ATOM 1525 C CA . PRO A 1 193 ? -17.038 -21.719 4.796 1.00 96.00 193 PRO A CA 1
ATOM 1526 C C . PRO A 1 193 ? -17.405 -21.487 3.323 1.00 96.00 193 PRO A C 1
ATOM 1528 O O . PRO A 1 193 ? -16.578 -21.780 2.458 1.00 96.00 193 PRO A O 1
ATOM 1531 N N . ASP A 1 194 ? -18.597 -20.962 3.024 1.00 97.31 194 ASP A N 1
ATOM 1532 C CA . ASP A 1 194 ? -19.016 -20.677 1.649 1.00 97.31 194 ASP A CA 1
ATOM 1533 C C . ASP A 1 194 ? -18.459 -19.335 1.148 1.00 97.31 194 ASP A C 1
ATOM 1535 O O . ASP A 1 194 ? -18.239 -19.155 -0.054 1.00 97.31 194 ASP A O 1
ATOM 1539 N N . THR A 1 195 ? -18.198 -18.388 2.058 1.00 96.62 195 THR A N 1
ATOM 1540 C CA . THR A 1 195 ? -17.712 -17.040 1.713 1.00 96.62 195 THR A CA 1
ATOM 1541 C C . THR A 1 195 ? -16.278 -16.760 2.152 1.00 96.62 195 THR A C 1
ATOM 1543 O O . THR A 1 195 ? -15.680 -15.797 1.668 1.00 96.62 195 THR A O 1
ATOM 1546 N N . PHE A 1 196 ? -15.724 -17.580 3.048 1.00 96.88 196 PHE A N 1
ATOM 1547 C CA . PHE A 1 196 ? -14.432 -17.386 3.715 1.00 96.88 196 PHE A CA 1
ATOM 1548 C C . PHE A 1 196 ? -14.299 -16.059 4.482 1.00 96.88 196 PHE A C 1
ATOM 1550 O O . PHE A 1 196 ? -13.190 -15.649 4.829 1.00 96.88 196 PHE A O 1
ATOM 1557 N N . ASN A 1 197 ? -15.417 -15.383 4.755 1.00 97.38 197 ASN A N 1
ATOM 1558 C CA . ASN A 1 197 ? -15.475 -14.195 5.601 1.00 97.38 197 ASN A CA 1
ATOM 1559 C C . ASN A 1 197 ? -15.941 -14.572 7.008 1.00 97.38 197 ASN A C 1
ATOM 1561 O O . ASN A 1 197 ? -16.493 -15.649 7.213 1.00 97.38 197 ASN A O 1
ATOM 1565 N N . ILE A 1 198 ? -15.729 -13.674 7.975 1.00 97.38 198 ILE A N 1
ATOM 1566 C CA . ILE A 1 198 ? -16.236 -13.837 9.344 1.00 97.38 198 ILE A CA 1
ATOM 1567 C C . ILE A 1 198 ? -17.739 -14.153 9.330 1.00 97.38 198 ILE A C 1
ATOM 1569 O O . ILE A 1 198 ? -18.499 -13.465 8.646 1.00 97.38 198 ILE A O 1
ATOM 1573 N N . ASP A 1 199 ? -18.153 -15.185 10.067 1.00 97.12 199 ASP A N 1
ATOM 1574 C CA . ASP A 1 199 ? -19.553 -15.603 10.132 1.00 97.12 199 ASP A CA 1
ATOM 1575 C C . ASP A 1 199 ? -20.360 -14.606 10.985 1.00 97.12 199 ASP A C 1
ATOM 1577 O O . ASP A 1 199 ? -20.145 -14.532 12.203 1.00 97.12 199 ASP A O 1
ATOM 1581 N N . PRO A 1 200 ? -21.288 -13.830 10.391 1.00 95.38 200 PRO A N 1
ATOM 1582 C CA . PRO A 1 200 ? -22.059 -12.841 11.133 1.00 95.38 200 PRO A CA 1
ATOM 1583 C C . PRO A 1 200 ? -22.984 -13.466 12.185 1.00 95.38 200 PRO A C 1
ATOM 1585 O O . PRO A 1 200 ? -23.238 -12.824 13.201 1.00 95.38 200 PRO A O 1
ATOM 1588 N N . GLU A 1 201 ? -23.448 -14.706 12.001 1.00 95.69 201 GLU A N 1
ATOM 1589 C CA . GLU A 1 201 ? -24.347 -15.383 12.952 1.00 95.69 201 GLU A CA 1
ATOM 1590 C C . GLU A 1 201 ? -23.620 -15.813 14.238 1.00 95.69 201 GLU A C 1
ATOM 1592 O O . GLU A 1 201 ? -24.240 -16.080 15.273 1.00 95.69 201 GLU A O 1
ATOM 1597 N N . GLN A 1 202 ? -22.287 -15.860 14.201 1.00 93.88 202 GLN A N 1
ATOM 1598 C CA . GLN A 1 202 ? -21.452 -16.172 15.360 1.00 93.88 202 GLN A CA 1
ATOM 1599 C C . GLN A 1 202 ? -21.006 -14.926 16.140 1.00 93.88 202 GLN A C 1
ATOM 1601 O O . GLN A 1 202 ? -20.438 -15.059 17.228 1.00 93.88 202 GLN A O 1
ATOM 1606 N N . ILE A 1 203 ? -21.292 -13.723 15.633 1.00 91.06 203 ILE A N 1
ATOM 1607 C CA . ILE A 1 203 ? -21.026 -12.454 16.319 1.00 91.06 203 ILE A CA 1
ATOM 1608 C C . ILE A 1 203 ? -22.186 -12.179 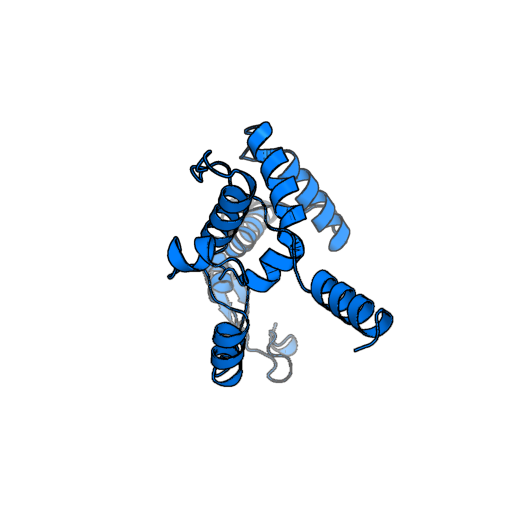17.292 1.00 91.06 203 ILE A C 1
ATOM 1610 O O . ILE A 1 203 ? -23.310 -11.924 16.867 1.00 91.06 203 ILE A O 1
ATOM 1614 N N . LYS A 1 204 ? -21.918 -12.246 18.603 1.00 74.50 204 LYS A N 1
ATOM 1615 C CA . LYS A 1 204 ? -22.909 -12.083 19.685 1.00 74.50 204 LYS A CA 1
ATOM 1616 C C . LYS A 1 204 ? -22.657 -10.849 20.537 1.00 74.50 204 LYS A C 1
ATOM 1618 O O . LYS A 1 204 ? -21.469 -10.552 20.790 1.00 74.50 204 LYS A O 1
#

Foldseek 3Di:
DDPVVVVVVVVVVVVPDDDFFQDPPDDFDPPDRVLRRQQSRQVVLVHAAADPDPVSCVVCVPRYDHPVVVVVDVVPDDDDDDPDDVVVVCVVCVVVVVVVVCVCVVVVPDPPDPVQVVVFVVVCVVVVHPTGHDDDDPLVVLLQVLQVVCCVPVVHRADAQDAEDEDAPLDDVSNQVSCVSRHYHYDHAYDDPVVSGGDPVRVD

Radius of gyration: 27.28 Å; chains: 1; bounding box: 56×44×80 Å

Secondary structure (DSSP, 8-state):
--HHHHHHHHHHHHHHPPPPPPPTTSPPPSSSHHHHHHHHHHHHHTPPEE---HHHHHH-TTTEE-HHHHHHHHHHPPPP--S--HHHHHHHHHHHHHHHHHHHHHHT--SS-HHHHHHHHHHHHHHT-S-----S-HHHHHHHHHHHHHHHHHSSSS--TT-EEEE-SSS-THHHHHHHHTTPEEEE-PBPTTT-SB-GGG--

Sequence (204 aa):
MTLEKRKQIVNYFLSIFKIAKTLSYINIDFDDIEDSLVVSSAKATGTILITRDKKLLQRYPDLAKSPEEFWTEIRNKKINISMLDLPAEVASIYSDIERAMDKVLNKCNFILGNEVKQLEEKIANYIGTKYAIGVSSGTDALVISLRALAIKIKGQEYWDKEDLIITTPFAFIATGDAILRAGATPFFVDIDPDTFNIDPEQIK

pLDDT: mean 88.83, std 10.26, range [59.81, 98.56]